Protein 1A7S (pdb70)

Organism: Homo sapiens (NCBI:txid9606)

GO terms:
  GO:0035577 azurophil granule membrane (C, IDA)
  GO:0016020 membrane (C, IDA)
  GO:0070944 neutrophil-mediated killing of bacterium (P, IDA)
  GO:0035578 azurophil granule lumen (C, TAS)
  GO:0005576 extracellular region (C, TAS)
  GO:0001774 microglial cell activation (P, IEP)
  GO:0042582 azurophil granule (C, IDA)
  GO:0008233 peptidase activity (F, IDA)
  GO:0005576 extracellular region (C, IDA)
  GO:0035696 monocyte extravasation (P, IDA)
  GO:0045348 positive regulation of MHC class II biosynthetic process (P, IEP)
  GO:0045785 positive regulation of cell adhesion (P, IDA)
  GO:0043395 heparan sulfate proteoglycan binding (F, IDA)
  GO:0032724 positive regulation of fractalkine production (P, IDA)
  GO:0032731 positive regulation of interleukin-1 beta production (P, IDA)
  GO:0032760 positive regulation of tumor necrosis factor production (P, IDA)
  GO:0050766 positive regulation of phagocytosis (P, IDA)
  GO:0006508 proteolysis (P, IDA)
  GO:0008347 glial cell migration (P, IDA)
  GO:0042117 monocyte activation (P, TAS)

B-factor: mean 16.6, std 11.49, range [3.86, 71.31]

Solvent-accessible surface area: 10616 Å² total; per-residue (Å²): 0,15,51,22,169,98,2,184,71,146,69,28,28,24,7,0,0,0,18,39,159,58,143,8,32,9,3,0,0,0,10,58,20,68,2,0,1,0,0,2,55,12,67,59,66,116,3,45,0,4,1,6,18,41,8,33,173,146,161,35,156,176,38,48,29,70,3,66,28,62,17,87,29,84,55,53,52,52,88,142,84,51,58,36,2,1,16,1,0,18,1,61,107,96,6,104,110,62,88,14,0,47,66,5,68,22,0,132,62,100,36,114,11,137,52,48,21,172,7,59,1,3,2,4,0,0,74,156,72,66,18,200,64,14,90,54,8,65,21,12,82,2,52,9,17,63,157,120,96,28,64,121,23,1,0,1,1,22,38,192,93,176,64,3,0,9,11,67,13,0,19,0,2,4,0,33,1,134,46,51,0,6,0,0,0,17,39,32,120,56,69,15,1,156,24,37,3,18,0,1,50,0,0,72,10,52,96,60,0,46,34,23,22,117,110,75,29,118,44,150,165

Structure (mmCIF, N/CA/C/O backbone):
data_1A7S
#
_entry.id   1A7S
#
_cell.length_a   38.220
_cell.length_b   65.160
_cell.length_c   101.580
_cell.angle_alpha   90.00
_cell.angle_beta   90.00
_cell.angle_gamma   90.00
#
_symmetry.space_group_name_H-M   'P 21 21 21'
#
loop_
_entity.id
_entity.type
_entity.pdbx_description
1 polymer 'HEPARIN BINDING PROTEIN'
2 branched 2-acetamido-2-deoxy-beta-D-glucopyranose-(1-4)-2-acetamido-2-deoxy-beta-D-glucopyranose
3 non-polymer 2-acetamido-2-deoxy-beta-D-glucopyranose
4 non-polymer 'CHLORIDE ION'
5 non-polymer ETHANOL
6 water water
#
loop_
_atom_site.group_PDB
_atom_site.id
_atom_site.type_symbol
_atom_site.label_atom_id
_atom_site.label_alt_id
_atom_site.label_comp_id
_atom_site.label_asym_id
_atom_site.label_entity_id
_atom_site.label_seq_id
_atom_site.pdbx_PDB_ins_code
_atom_site.Cartn_x
_atom_site.Cartn_y
_atom_site.Cartn_z
_atom_site.occupancy
_atom_site.B_iso_or_equiv
_atom_site.auth_seq_id
_atom_site.auth_comp_id
_atom_site.auth_asym_id
_atom_site.auth_atom_id
_atom_site.pdbx_PDB_model_num
ATOM 1 N N . ILE A 1 1 ? 12.022 28.018 38.600 1.00 7.92 1 ILE A N 1
ATOM 2 C CA . ILE A 1 1 ? 13.114 27.477 39.483 1.00 8.40 1 ILE A CA 1
ATOM 3 C C . ILE A 1 1 ? 13.457 28.513 40.513 1.00 8.26 1 ILE A C 1
ATOM 4 O O . ILE A 1 1 ? 13.723 29.656 40.147 1.00 9.51 1 ILE A O 1
ATOM 9 N N . VAL A 1 2 ? 13.486 28.063 41.776 1.00 8.74 2 VAL A N 1
ATOM 10 C CA . VAL A 1 2 ? 13.923 28.880 42.885 1.00 9.83 2 VAL A CA 1
ATOM 11 C C . VAL A 1 2 ? 15.319 28.510 43.281 1.00 9.40 2 VAL A C 1
ATOM 12 O O . VAL A 1 2 ? 15.713 27.342 43.218 1.00 10.58 2 VAL A O 1
ATOM 16 N N . GLY A 1 3 ? 16.140 29.508 43.632 1.00 11.26 3 GLY A N 1
ATOM 17 C CA . GLY A 1 3 ? 17.457 29.222 44.141 1.00 11.96 3 GLY A CA 1
ATOM 18 C C . GLY A 1 3 ? 18.446 28.827 43.095 1.00 13.12 3 GLY A C 1
ATOM 19 O O . GLY A 1 3 ? 19.488 28.240 43.443 1.00 15.76 3 GLY A O 1
ATOM 20 N N . GLY A 1 4 ? 18.170 29.079 41.848 1.00 11.72 4 GLY A N 1
ATOM 21 C CA . GLY A 1 4 ? 18.988 28.695 40.728 1.00 13.33 4 GLY A CA 1
ATOM 22 C C . GLY A 1 4 ? 19.762 29.841 40.094 1.00 11.34 4 GLY A C 1
ATOM 23 O O . GLY A 1 4 ? 19.743 30.962 40.559 1.00 13.75 4 GLY A O 1
ATOM 24 N N . ARG A 1 5 ? 20.423 29.509 39.020 1.00 10.64 5 ARG A N 1
ATOM 25 C CA . ARG A 1 5 ? 21.249 30.401 38.205 1.00 11.00 5 ARG A CA 1
ATOM 26 C C . ARG A 1 5 ? 20.695 30.482 36.792 1.00 9.75 5 ARG A C 1
ATOM 27 O O . ARG A 1 5 ? 20.098 29.530 36.279 1.00 9.06 5 ARG A O 1
ATOM 35 N N . LYS A 1 6 ? 20.893 31.618 36.147 1.00 10.26 6 LYS A N 1
ATOM 36 C CA . LYS A 1 6 ? 20.479 31.795 34.757 1.00 9.67 6 LYS A CA 1
ATOM 37 C C . LYS A 1 6 ? 21.279 30.859 33.884 1.00 8.70 6 LYS A C 1
ATOM 38 O O . LYS A 1 6 ? 22.509 30.775 33.977 1.00 9.99 6 LYS A O 1
ATOM 44 N N . ALA A 1 7 ? 20.552 30.097 33.048 1.00 9.05 7 ALA A N 1
ATOM 45 C CA . ALA A 1 7 ? 21.193 29.216 32.079 1.00 8.74 7 ALA A CA 1
ATOM 46 C C . ALA A 1 7 ? 21.817 30.003 30.924 1.00 9.26 7 ALA A C 1
ATOM 47 O O . ALA A 1 7 ? 21.419 31.161 30.656 1.00 10.28 7 ALA A O 1
ATOM 49 N N . ARG A 1 8 ? 22.714 29.361 30.185 1.00 9.39 8 ARG A N 1
ATOM 50 C CA . ARG A 1 8 ? 23.236 29.881 28.957 1.00 9.73 8 ARG A CA 1
ATOM 51 C C . ARG A 1 8 ? 22.490 29.287 27.772 1.00 8.34 8 ARG A C 1
ATOM 52 O O . ARG A 1 8 ? 21.879 28.231 27.862 1.00 8.14 8 ARG A O 1
ATOM 60 N N . PRO A 1 9 ? 22.550 29.981 26.606 1.00 7.96 9 PRO A N 1
ATOM 61 C CA . PRO A 1 9 ? 21.884 29.419 25.437 1.00 8.18 9 PRO A CA 1
ATOM 62 C C . PRO A 1 9 ? 22.434 28.017 25.155 1.00 7.68 9 PRO A C 1
ATOM 63 O O . PRO A 1 9 ? 23.626 27.787 25.202 1.00 8.72 9 PRO A O 1
ATOM 67 N N . ARG A 1 10 ? 21.578 27.087 24.890 1.00 7.83 10 ARG A N 1
ATOM 68 C CA . ARG A 1 10 ? 21.841 25.702 24.503 1.00 7.94 10 ARG A CA 1
ATOM 69 C C . ARG A 1 10 ? 22.394 24.913 25.642 1.00 7.89 10 ARG A C 1
ATOM 70 O O . ARG A 1 10 ? 22.824 23.765 25.400 1.00 9.14 10 ARG A O 1
ATOM 78 N N . GLN A 1 11 ? 22.361 25.420 26.877 1.00 8.35 11 GLN A N 1
ATOM 79 C CA . GLN A 1 11 ? 22.908 24.624 27.990 1.00 8.49 11 GLN A CA 1
ATOM 80 C C . GLN A 1 11 ? 22.031 23.378 28.222 1.00 8.65 11 GLN A C 1
ATOM 81 O O . GLN A 1 11 ? 22.589 22.349 28.619 1.00 9.80 11 GLN A O 1
ATOM 87 N N . PHE A 1 12 ? 20.726 23.495 28.023 1.00 8.84 12 PHE A N 1
ATOM 88 C CA . PHE A 1 12 ? 19.778 22.390 28.157 1.00 8.09 12 PHE A CA 1
ATOM 89 C C . PHE A 1 12 ? 18.963 22.237 26.900 1.00 8.11 12 PHE A C 1
ATOM 90 O O . PHE A 1 12 ? 17.775 22.596 26.809 1.00 8.80 12 PHE A O 1
ATOM 98 N N . PRO A 1 13 ? 19.617 21.713 25.837 1.00 8.20 13 PRO A N 1
ATOM 99 C CA . PRO A 1 13 ? 19.003 21.796 24.493 1.00 8.07 13 PRO A CA 1
ATOM 100 C C . PRO A 1 13 ? 17.865 20.800 24.234 1.00 7.50 13 PRO A C 1
ATOM 101 O O . PRO A 1 13 ? 17.212 20.879 23.190 1.00 8.34 13 PRO A O 1
ATOM 105 N N . PHE A 1 14 ? 17.566 19.938 25.173 1.00 7.44 14 PHE A N 1
ATOM 106 C CA . PHE A 1 14 ? 16.454 19.038 25.146 1.00 7.20 14 PHE A CA 1
ATOM 107 C C . PHE A 1 14 ? 15.192 19.639 25.714 1.00 6.44 14 PHE A C 1
ATOM 108 O O . PHE A 1 14 ? 14.143 19.000 25.702 1.00 7.91 14 PHE A O 1
ATOM 116 N N . LEU A 1 15 ? 15.266 20.818 26.325 1.00 6.56 15 LEU A N 1
ATOM 117 C CA . LEU A 1 15 ? 14.169 21.358 27.051 1.00 6.97 15 LEU A CA 1
ATOM 118 C C . LEU A 1 15 ? 13.021 21.822 26.136 1.00 7.70 15 LEU A C 1
ATOM 119 O O . LEU A 1 15 ? 13.301 22.481 25.111 1.00 10.01 15 LEU A O 1
ATOM 124 N N . ALA A 1 16 ? 11.822 21.556 26.569 1.00 7.37 16 ALA A N 1
ATOM 125 C CA . ALA A 1 16 ? 10.637 22.064 25.889 1.00 7.41 16 ALA A CA 1
ATOM 126 C C . ALA A 1 16 ? 9.921 23.070 26.760 1.00 7.08 16 ALA A C 1
ATOM 127 O O . ALA A 1 16 ? 9.889 22.937 27.972 1.00 8.17 16 ALA A O 1
ATOM 129 N N . SER A 1 17 ? 9.297 24.030 26.100 1.00 7.26 17 SER A N 1
ATOM 130 C CA . SER A 1 17 ? 8.330 24.967 26.661 1.00 7.87 17 SER A CA 1
ATOM 131 C C . SER A 1 17 ? 6.965 24.564 26.092 1.00 6.97 17 SER A C 1
ATOM 132 O O . SER A 1 17 ? 6.807 24.522 24.891 1.00 9.16 17 SER A O 1
ATOM 135 N N . ILE A 1 18 ? 6.018 24.237 26.951 1.00 7.42 18 ILE A N 1
ATOM 136 C CA . ILE A 1 18 ? 4.644 23.883 26.580 1.00 8.22 18 ILE A CA 1
ATOM 137 C C . ILE A 1 18 ? 3.782 25.116 26.828 1.00 7.59 18 ILE A C 1
ATOM 138 O O . ILE A 1 18 ? 3.790 25.695 27.923 1.00 8.14 18 ILE A O 1
ATOM 143 N N . GLN A 1 19 ? 3.083 25.525 25.773 1.00 7.75 19 GLN A N 1
ATOM 144 C CA . GLN A 1 19 ? 2.428 26.831 25.746 1.00 9.24 19 GLN A CA 1
ATOM 145 C C . GLN A 1 19 ? 0.971 26.709 25.397 1.00 9.33 19 GLN A C 1
ATOM 146 O O . GLN A 1 19 ? 0.557 25.858 24.587 1.00 10.81 19 GLN A O 1
ATOM 152 N N . ASN A 1 20 ? 0.169 27.609 25.975 1.00 9.29 20 ASN A N 1
ATOM 153 C CA . ASN A 1 20 ? -1.271 27.714 25.756 1.00 10.90 20 ASN A CA 1
ATOM 154 C C . ASN A 1 20 ? -1.521 29.138 25.247 1.00 10.38 20 ASN A C 1
ATOM 155 O O . ASN A 1 20 ? -1.285 30.113 26.006 1.00 10.00 20 ASN A O 1
ATOM 160 N N . GLN A 1 21 ? -1.882 29.245 23.980 1.00 9.98 21 GLN A N 1
ATOM 161 C CA . GLN A 1 21 ? -2.023 30.581 23.356 1.00 10.47 21 GLN A CA 1
ATOM 162 C C . GLN A 1 21 ? -0.757 31.416 23.585 1.00 9.38 21 GLN A C 1
ATOM 163 O O . GLN A 1 21 ? -0.825 32.628 23.850 1.00 10.47 21 GLN A O 1
ATOM 169 N N . GLY A 1 22 ? 0.421 30.767 23.409 1.00 10.64 22 GLY A N 1
ATOM 170 C CA . GLY A 1 22 ? 1.661 31.424 23.492 1.00 10.86 22 GLY A CA 1
ATOM 171 C C . GLY A 1 22 ? 2.211 31.653 24.919 1.00 10.26 22 GLY A C 1
ATOM 172 O O . GLY A 1 22 ? 3.298 32.238 25.034 1.00 13.02 22 GLY A O 1
ATOM 173 N N . ARG A 1 23 ? 1.502 31.253 25.972 1.00 9.55 23 ARG A N 1
ATOM 174 C CA . ARG A 1 23 ? 1.873 31.440 27.356 1.00 9.85 23 ARG A CA 1
ATOM 175 C C . ARG A 1 23 ? 2.482 30.104 27.872 1.00 8.75 23 ARG A C 1
ATOM 176 O O . ARG A 1 23 ? 1.789 29.067 27.817 1.00 9.26 23 ARG A O 1
ATOM 184 N N . HIS A 1 24 ? 3.707 30.150 28.294 1.00 8.82 24 HIS A N 1
ATOM 185 C CA . HIS A 1 24 ? 4.369 28.980 28.897 1.00 7.95 24 HIS A CA 1
ATOM 186 C C . HIS A 1 24 ? 3.595 28.601 30.171 1.00 8.81 24 HIS A C 1
ATOM 187 O O . HIS A 1 24 ? 3.408 29.407 31.055 1.00 9.46 24 HIS A O 1
ATOM 194 N N . PHE A 1 25 ? 3.303 27.307 30.317 1.00 8.85 25 PHE A N 1
ATOM 195 C CA . PHE A 1 25 ? 2.694 26.777 31.557 1.00 9.23 25 PHE A CA 1
ATOM 196 C C . PHE A 1 25 ? 3.393 25.561 32.082 1.00 7.98 25 PHE A C 1
ATOM 197 O O . PHE A 1 25 ? 3.129 25.203 33.246 1.00 9.30 25 PHE A O 1
ATOM 205 N N . CYS A 1 26 ? 4.181 24.863 31.309 1.00 8.21 26 CYS A N 1
ATOM 206 C CA . CYS A 1 26 ? 4.901 23.664 31.805 1.00 7.98 26 CYS A CA 1
ATOM 207 C C . CYS A 1 26 ? 6.131 23.477 30.898 1.00 7.37 26 CYS A C 1
ATOM 208 O O . CYS A 1 26 ? 6.235 24.067 29.838 1.00 8.55 26 CYS A O 1
ATOM 211 N N . GLY A 1 27 ? 7.029 22.640 31.408 1.00 7.75 27 GLY A N 1
ATOM 212 C CA . GLY A 1 27 ? 8.178 22.209 30.625 1.00 8.05 27 GLY A CA 1
ATOM 213 C C . GLY A 1 27 ? 8.043 20.774 30.197 1.00 6.65 27 GLY A C 1
ATOM 214 O O . GLY A 1 27 ? 7.030 20.112 30.418 1.00 7.62 27 GLY A O 1
ATOM 215 N N . GLY A 1 28 ? 9.091 20.278 29.579 1.00 8.23 28 GLY A N 1
ATOM 216 C CA . GLY A 1 28 ? 9.196 18.901 29.124 1.00 6.83 28 GLY A CA 1
ATOM 217 C C . GLY A 1 28 ? 10.568 18.673 28.549 1.00 6.30 28 GLY A C 1
ATOM 218 O O . GLY A 1 28 ? 11.421 19.570 28.562 1.00 6.78 28 GLY A O 1
ATOM 219 N N . ALA A 1 29 ? 10.775 17.516 27.977 1.00 7.01 29 ALA A N 1
ATOM 220 C CA . ALA A 1 29 ? 12.037 17.177 27.348 1.00 6.83 29 ALA A CA 1
ATOM 221 C C . ALA A 1 29 ? 11.760 16.402 26.051 1.00 6.19 29 ALA A C 1
ATOM 222 O O . ALA A 1 29 ? 10.928 15.484 26.039 1.00 6.80 29 ALA A O 1
ATOM 224 N N . LEU A 1 30 ? 12.503 16.712 25.013 1.00 6.62 30 LEU A N 1
ATOM 225 C CA . LEU A 1 30 ? 12.455 15.893 23.810 1.00 6.91 30 LEU A CA 1
ATOM 226 C C . LEU A 1 30 ? 13.140 14.572 24.144 1.00 6.69 30 LEU A C 1
ATOM 227 O O . LEU A 1 30 ? 14.304 14.562 24.543 1.00 7.50 30 LEU A O 1
ATOM 232 N N . ILE A 1 31 ? 12.440 13.436 23.963 1.00 6.58 31 ILE A N 1
ATOM 233 C CA . ILE A 1 31 ? 13.005 12.113 24.267 1.00 6.64 31 ILE A CA 1
ATOM 234 C C . ILE A 1 31 ? 13.085 11.212 23.062 1.00 8.01 31 ILE A C 1
ATOM 235 O O . ILE A 1 31 ? 13.579 10.060 23.146 1.00 8.09 31 ILE A O 1
ATOM 240 N N . HIS A 1 32 ? 12.698 11.703 21.905 1.00 7.41 32 HIS A N 1
ATOM 241 C CA . HIS A 1 32 ? 12.639 10.991 20.631 1.00 7.62 32 HIS A CA 1
ATOM 242 C C . HIS A 1 32 ? 12.329 12.083 19.609 1.00 8.42 32 HIS A C 1
ATOM 243 O O . HIS A 1 32 ? 11.795 13.133 19.939 1.00 8.68 32 HIS A O 1
ATOM 250 N N . ALA A 1 33 ? 12.744 11.883 18.348 1.00 10.16 33 ALA A N 1
ATOM 251 C CA . ALA A 1 33 ? 12.484 12.881 17.367 1.00 10.68 33 ALA A CA 1
ATOM 252 C C . ALA A 1 33 ? 11.065 13.358 17.281 1.00 10.46 33 ALA A C 1
ATOM 253 O O . ALA A 1 33 ? 10.780 14.503 16.914 1.00 11.61 33 ALA A O 1
ATOM 255 N N . ARG A 1 34 ? 10.087 12.588 17.589 1.00 9.81 34 ARG A N 1
ATOM 256 C CA . ARG A 1 34 ? 8.677 12.746 17.523 1.00 10.55 34 ARG A CA 1
ATOM 257 C C . ARG A 1 34 ? 7.948 12.884 18.828 1.00 8.59 34 ARG A C 1
ATOM 258 O O . ARG A 1 34 ? 6.715 13.036 18.838 1.00 8.91 34 ARG A O 1
ATOM 266 N N . PHE A 1 35 ? 8.632 12.855 19.990 1.00 8.00 35 PHE A N 1
ATOM 267 C CA . PHE A 1 35 ? 7.940 12.838 21.243 1.00 7.87 35 PHE A CA 1
ATOM 268 C C . PHE A 1 35 ? 8.651 13.664 22.334 1.00 6.89 35 PHE A C 1
ATOM 269 O O . PHE A 1 35 ? 9.849 13.600 22.522 1.00 8.01 35 PHE A O 1
ATOM 277 N N . VAL A 1 36 ? 7.811 14.399 23.051 1.00 7.45 36 VAL A N 1
ATOM 278 C CA . VAL A 1 36 ? 8.169 15.145 24.242 1.00 7.04 36 VAL A CA 1
ATOM 279 C C . VAL A 1 36 ? 7.551 14.511 25.466 1.00 6.69 36 VAL A C 1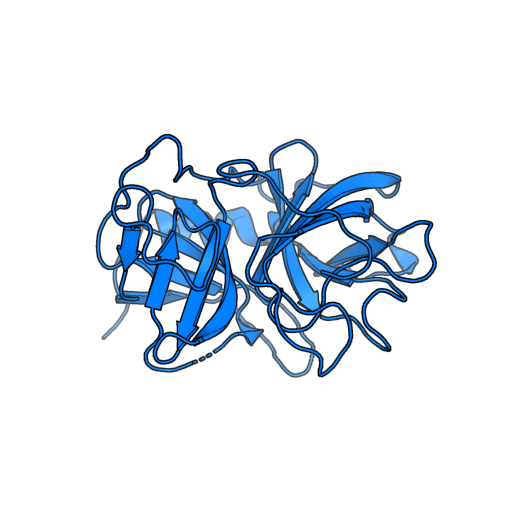
ATOM 280 O O . VAL A 1 36 ? 6.364 14.162 25.496 1.00 8.38 36 VAL A O 1
ATOM 284 N N . MET A 1 37 ? 8.384 14.345 26.500 1.00 6.50 37 MET A N 1
ATOM 285 C CA . MET A 1 37 ? 7.947 13.797 27.808 1.00 6.76 37 MET A CA 1
ATOM 286 C C . MET A 1 37 ? 7.692 14.970 28.772 1.00 6.51 37 MET A C 1
ATOM 287 O O . MET A 1 37 ? 8.528 15.864 28.905 1.00 7.35 37 MET A O 1
ATOM 292 N N . THR A 1 38 ? 6.553 14.920 29.424 1.00 7.24 38 THR A N 1
ATOM 293 C CA . THR A 1 38 ? 6.119 15.942 30.359 1.00 6.94 38 THR A CA 1
ATOM 294 C C . THR A 1 38 ? 5.247 15.272 31.434 1.00 6.85 38 THR A C 1
ATOM 295 O O . THR A 1 38 ? 5.242 14.035 31.556 1.00 7.64 38 THR A O 1
ATOM 299 N N . ALA A 1 39 ? 4.634 16.104 32.266 1.00 7.08 39 ALA A N 1
ATOM 300 C CA . ALA A 1 39 ? 3.754 15.621 33.329 1.00 7.36 39 ALA A CA 1
ATOM 301 C C . ALA A 1 39 ? 2.336 15.626 32.857 1.00 7.46 39 ALA A C 1
ATOM 302 O O . ALA A 1 39 ? 1.839 16.591 32.260 1.00 8.25 39 ALA A O 1
ATOM 304 N N . ALA A 1 40 ? 1.587 14.561 33.206 1.00 8.18 40 ALA A N 1
ATOM 305 C CA . ALA A 1 40 ? 0.146 14.533 32.975 1.00 8.68 40 ALA A CA 1
ATOM 306 C C . ALA A 1 40 ? -0.596 15.621 33.741 1.00 8.59 40 ALA A C 1
ATOM 307 O O . ALA A 1 40 ? -1.645 16.119 33.258 1.00 9.78 40 ALA A O 1
ATOM 309 N N . SER A 1 41 ? -0.059 16.010 34.879 1.00 8.73 41 SER A N 1
ATOM 310 C CA . SER A 1 41 ? -0.678 17.056 35.678 1.00 9.84 41 SER A CA 1
ATOM 311 C C . SER A 1 41 ? -0.652 18.417 34.952 1.00 10.05 41 SER A C 1
ATOM 312 O O . SER A 1 41 ? -1.369 19.318 35.406 1.00 14.10 41 SER A O 1
ATOM 315 N N . CYS A 1 42 ? 0.077 18.552 33.887 1.00 9.49 42 CYS A N 1
ATOM 316 C CA . CYS A 1 42 ? 0.079 19.772 33.058 1.00 10.76 42 CYS A CA 1
ATOM 317 C C . CYS A 1 42 ? -1.143 19.880 32.151 1.00 13.09 42 CYS A C 1
ATOM 318 O O . CYS A 1 42 ? -1.400 20.908 31.581 1.00 17.27 42 CYS A O 1
ATOM 321 N N . PHE A 1 43 ? -1.907 18.810 32.068 1.00 14.35 43 PHE A N 1
ATOM 322 C CA . PHE A 1 43 ? -3.092 18.783 31.210 1.00 19.41 43 PHE A CA 1
ATOM 323 C C . PHE A 1 43 ? -4.299 18.409 32.127 1.00 23.73 43 PHE A C 1
ATOM 324 O O . PHE A 1 43 ? -4.951 17.432 31.756 1.00 35.18 43 PHE A O 1
ATOM 332 N N . PRO A 1 48 ? -3.243 21.688 28.740 1.00 60.89 48 PRO A N 1
ATOM 333 C CA . PRO A 1 48 ? -4.650 21.578 28.346 1.00 58.39 48 PRO A CA 1
ATOM 334 C C . PRO A 1 48 ? -4.837 21.510 26.817 1.00 57.06 48 PRO A C 1
ATOM 335 O O . PRO A 1 48 ? -3.850 21.574 26.077 1.00 58.74 48 PRO A O 1
ATOM 339 N N . GLY A 1 49 ? -6.093 21.469 26.409 1.00 55.97 49 GLY A N 1
ATOM 340 C CA . GLY A 1 49 ? -6.630 21.490 25.076 1.00 51.38 49 GLY A CA 1
ATOM 341 C C . GLY A 1 49 ? -6.129 22.496 24.139 1.00 46.84 49 GLY A C 1
ATOM 342 O O . GLY A 1 49 ? -6.321 23.710 24.002 1.00 46.48 49 GLY A O 1
ATOM 343 N N . VAL A 1 50 ? -5.230 22.033 23.154 1.00 38.07 50 VAL A N 1
ATOM 344 C CA . VAL A 1 50 ? -4.799 23.152 22.329 1.00 30.26 50 VAL A CA 1
ATOM 345 C C . VAL A 1 50 ? -3.649 23.934 22.826 1.00 21.29 50 VAL A C 1
ATOM 346 O O . VAL A 1 50 ? -3.636 25.113 23.113 1.00 17.89 50 VAL A O 1
ATOM 350 N N . SER A 1 51 ? -2.571 23.161 23.006 1.00 14.20 51 SER A N 1
ATOM 351 C CA . SER A 1 51 ? -1.309 23.639 23.406 1.00 12.42 51 SER A CA 1
ATOM 352 C C . SER A 1 51 ? -0.283 23.370 22.291 1.00 11.44 51 SER A C 1
ATOM 353 O O . SER A 1 51 ? -0.486 22.476 21.472 1.00 12.80 51 SER A O 1
ATOM 356 N N . THR A 1 52 ? 0.797 24.142 22.353 1.00 10.78 52 THR A N 1
ATOM 357 C CA . THR A 1 52 ? 1.919 23.962 21.480 1.00 10.38 52 THR A CA 1
ATOM 358 C C . THR A 1 52 ? 3.192 23.636 22.241 1.00 8.87 52 THR A C 1
ATOM 359 O O . THR A 1 52 ? 3.229 23.778 23.467 1.00 9.81 52 THR A O 1
ATOM 363 N N . VAL A 1 53 ? 4.175 23.115 21.502 1.00 8.94 53 VAL A N 1
ATOM 364 C CA . VAL A 1 53 ? 5.455 22.722 22.054 1.00 8.82 53 VAL A CA 1
ATOM 365 C C . VAL A 1 53 ? 6.542 23.522 21.356 1.00 8.80 53 VAL A C 1
ATOM 366 O O . VAL A 1 53 ? 6.594 23.478 20.137 1.00 10.63 53 VAL A O 1
ATOM 370 N N . VAL A 1 54 ? 7.366 24.219 22.117 1.00 8.24 54 VAL A N 1
ATOM 371 C CA . VAL A 1 54 ? 8.471 24.971 21.598 1.00 8.67 54 VAL A CA 1
ATOM 372 C C . VAL A 1 54 ? 9.789 24.371 22.058 1.00 8.01 54 VAL A C 1
ATOM 373 O O . VAL A 1 54 ? 10.033 24.240 23.258 1.00 8.72 54 VAL A O 1
ATOM 377 N N . LEU A 1 55 ? 10.611 23.987 21.098 1.00 8.21 55 LEU A N 1
ATOM 378 C CA . LEU A 1 55 ? 11.970 23.487 21.319 1.00 7.62 55 LEU A CA 1
ATOM 379 C C . LEU A 1 55 ? 12.978 24.530 20.865 1.00 7.66 55 LEU A C 1
ATOM 380 O O . LEU A 1 55 ? 12.659 25.354 19.985 1.00 8.59 55 LEU A O 1
ATOM 385 N N . GLY A 1 56 ? 14.186 24.492 21.361 1.00 7.78 56 GLY A N 1
ATOM 386 C CA . GLY A 1 56 ? 15.209 25.420 20.962 1.00 8.10 56 GLY A CA 1
ATOM 387 C C . GLY A 1 56 ? 15.066 26.828 21.518 1.00 8.03 56 GLY A C 1
ATOM 388 O O . GLY A 1 56 ? 15.782 27.722 21.075 1.00 8.95 56 GLY A O 1
ATOM 389 N N . ALA A 1 57 ? 14.172 27.033 22.492 1.00 8.28 57 ALA A N 1
ATOM 390 C CA . ALA A 1 57 ? 14.003 28.365 23.034 1.00 8.65 57 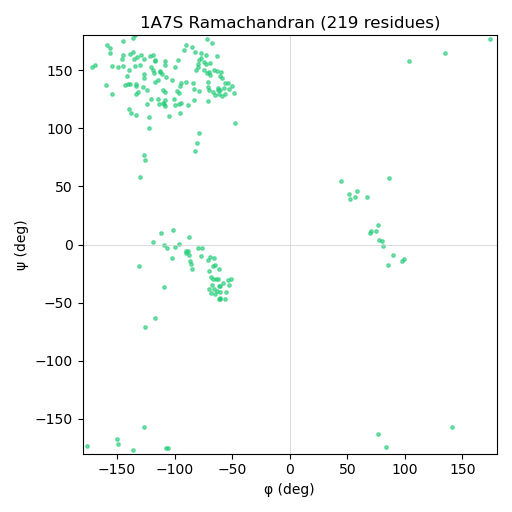ALA A CA 1
ATOM 391 C C . ALA A 1 57 ? 15.079 28.715 24.046 1.00 7.59 57 ALA A C 1
ATOM 392 O O . ALA A 1 57 ? 15.625 27.846 24.719 1.00 9.40 57 ALA A O 1
ATOM 394 N N . TYR A 1 58 ? 15.307 30.019 24.197 1.00 7.54 58 TYR A N 1
ATOM 395 C CA . TYR A 1 58 ? 16.160 30.536 25.262 1.00 7.17 58 TYR A CA 1
ATOM 396 C C . TYR A 1 58 ? 15.361 31.572 26.046 1.00 7.21 58 TYR A C 1
ATOM 397 O O . TYR A 1 58 ? 15.032 31.328 27.240 1.00 7.99 58 TYR A O 1
ATOM 406 N N . ASP A 1 59 ? 15.109 32.721 25.451 1.00 7.04 59 ASP A N 1
ATOM 407 C CA . ASP A 1 59 ? 14.288 33.789 26.076 1.00 7.71 59 ASP A CA 1
ATOM 408 C C . ASP A 1 59 ? 12.859 33.667 25.585 1.00 7.60 59 ASP A C 1
ATOM 409 O O . ASP A 1 59 ? 12.552 33.812 24.400 1.00 7.92 59 ASP A O 1
ATOM 414 N N . LEU A 1 60 ? 11.943 33.322 26.484 1.00 7.49 60 LEU A N 1
ATOM 415 C CA . LEU A 1 60 ? 10.589 33.104 26.127 1.00 8.02 60 LEU A CA 1
ATOM 416 C C . LEU A 1 60 ? 9.969 34.288 25.356 1.00 8.70 60 LEU A C 1
ATOM 417 O O . LEU A 1 60 ? 9.050 34.067 24.579 1.00 10.41 60 LEU A O 1
ATOM 422 N N . ARG A 1 61 ? 10.417 35.497 25.611 1.00 8.24 61 ARG A N 1
ATOM 423 C CA . ARG A 1 61 ? 9.848 36.676 25.016 1.00 9.11 61 ARG A CA 1
ATOM 424 C C . ARG A 1 61 ? 10.463 37.043 23.674 1.00 10.34 61 ARG A C 1
ATOM 425 O O . ARG A 1 61 ? 10.007 38.051 23.070 1.00 15.09 61 ARG A O 1
ATOM 433 N N . ARG A 1 62 ? 11.320 36.235 23.123 1.00 8.81 62 ARG A N 1
ATOM 434 C CA . ARG A 1 62 ? 12.035 36.535 21.858 1.00 8.63 62 ARG A CA 1
ATOM 435 C C . ARG A 1 62 ? 11.655 35.493 20.830 1.00 10.00 62 ARG A C 1
ATOM 436 O O . ARG A 1 62 ? 11.486 34.320 21.089 1.00 11.04 62 ARG A O 1
ATOM 444 N N . ARG A 1 63 ? 11.614 35.929 19.536 1.00 10.17 63 ARG A N 1
ATOM 445 C CA . ARG A 1 63 ? 11.205 35.023 18.476 1.00 11.12 63 ARG A CA 1
ATOM 446 C C . ARG A 1 63 ? 12.178 33.923 18.169 1.00 10.12 63 ARG A C 1
ATOM 447 O O . ARG A 1 63 ? 11.799 32.782 17.883 1.00 11.22 63 ARG A O 1
ATOM 455 N N . GLU A 1 64 ? 13.468 34.211 18.208 1.00 10.18 64 GLU A N 1
ATOM 456 C CA . GLU A 1 64 ? 14.524 33.241 18.028 1.00 9.97 64 GLU A CA 1
ATOM 457 C C . GLU A 1 64 ? 14.318 32.278 16.882 1.00 11.33 64 GLU A C 1
ATOM 458 O O . GLU A 1 64 ? 14.466 31.050 16.972 1.00 10.99 64 GLU A O 1
ATOM 464 N N . ARG A 1 65 ? 14.100 32.866 15.667 1.00 13.68 65 ARG A N 1
ATOM 465 C CA . ARG A 1 65 ? 13.700 32.069 14.525 1.00 14.49 65 ARG A CA 1
ATOM 466 C C . ARG A 1 65 ? 14.655 31.055 14.036 1.00 14.05 65 ARG A C 1
ATOM 467 O O . ARG A 1 65 ? 14.284 30.042 13.446 1.00 17.36 65 ARG A O 1
ATOM 475 N N . GLN A 1 66 ? 15.965 31.304 14.210 1.00 13.82 66 GLN A N 1
ATOM 476 C CA . GLN A 1 66 ? 16.965 30.378 13.733 1.00 14.48 66 GLN A CA 1
ATOM 477 C C . GLN A 1 66 ? 17.292 29.321 14.763 1.00 13.74 66 GLN A C 1
ATOM 478 O O . GLN A 1 66 ? 18.014 28.416 14.406 1.00 16.12 66 GLN A O 1
ATOM 484 N N . SER A 1 67 ? 16.748 29.416 15.983 1.00 11.28 67 SER A N 1
ATOM 485 C CA . SER A 1 67 ? 17.003 28.407 17.004 1.00 10.31 67 SER A CA 1
ATOM 486 C C . SER A 1 67 ? 15.765 27.532 17.293 1.00 10.03 67 SER A C 1
ATOM 487 O O . SER A 1 67 ? 15.912 26.361 17.643 1.00 10.82 67 SER A O 1
ATOM 491 N N . ARG A 1 68 ? 14.596 28.114 17.269 1.00 10.87 68 ARG A N 1
ATOM 492 C CA . ARG A 1 68 ? 13.381 27.446 17.666 1.00 9.93 68 ARG A CA 1
ATOM 493 C C . ARG A 1 68 ? 12.792 26.531 16.621 1.00 10.34 68 ARG A C 1
ATOM 494 O O . ARG A 1 68 ? 12.901 26.743 15.433 1.00 12.11 68 ARG A O 1
ATOM 502 N N . GLN A 1 69 ? 12.063 25.527 17.134 1.00 10.12 69 GLN A N 1
ATOM 503 C CA . GLN A 1 69 ? 11.199 24.703 16.397 1.00 10.16 69 GLN A CA 1
ATOM 504 C C . GLN A 1 69 ? 9.886 24.583 17.152 1.00 9.91 69 GLN A C 1
ATOM 505 O O . GLN A 1 69 ? 9.907 24.276 18.356 1.00 11.09 69 GLN A O 1
ATOM 511 N N . THR A 1 70 ? 8.777 24.810 16.531 1.00 11.12 70 THR A N 1
ATOM 512 C CA . THR A 1 70 ? 7.463 24.784 17.110 1.00 10.84 70 THR A CA 1
ATOM 513 C C . THR A 1 70 ? 6.588 23.685 16.566 1.00 10.77 70 THR A C 1
ATOM 514 O O . THR A 1 70 ? 6.630 23.427 15.351 1.00 12.55 70 THR A O 1
ATOM 518 N N . PHE A 1 71 ? 5.797 23.067 17.411 1.00 10.20 71 PHE A N 1
ATOM 519 C CA . PHE A 1 71 ? 4.954 21.940 17.058 1.00 10.12 71 PHE A CA 1
ATOM 520 C C . PHE A 1 71 ? 3.586 21.967 17.687 1.00 11.69 71 PHE A C 1
ATOM 521 O O . PHE A 1 71 ? 3.373 22.474 18.776 1.00 11.52 71 PHE A O 1
ATOM 529 N N . SER A 1 72 ? 2.659 21.352 16.893 1.00 11.77 72 SER A N 1
ATOM 530 C CA . SER A 1 72 ? 1.361 21.054 17.485 1.00 12.20 72 SER A CA 1
ATOM 531 C C . SER A 1 72 ? 1.472 19.615 18.050 1.00 10.30 72 SER A C 1
ATOM 532 O O . SER A 1 72 ? 2.407 18.863 17.718 1.00 11.02 72 SER A O 1
ATOM 536 N N . ILE A 1 73 ? 0.513 19.246 18.838 1.00 10.79 73 ILE A N 1
ATOM 537 C CA . ILE A 1 73 ? 0.461 17.987 19.540 1.00 10.83 73 ILE A CA 1
ATOM 538 C C . ILE A 1 73 ? -0.566 17.073 18.847 1.00 11.32 73 ILE A C 1
ATOM 539 O O . ILE A 1 73 ? -1.769 17.380 18.881 1.00 13.80 73 ILE A O 1
ATOM 544 N N . SER A 1 74 ? -0.085 16.024 18.203 1.00 11.67 74 SER A N 1
ATOM 545 C CA . SER A 1 74 ? -0.954 15.119 17.434 1.00 13.57 74 SER A CA 1
ATOM 546 C C . SER A 1 74 ? -1.598 14.032 18.321 1.00 14.87 74 SER A C 1
ATOM 547 O O . SER A 1 74 ? -2.653 13.480 17.953 1.00 20.85 74 SER A O 1
ATOM 551 N N . SER A 1 75 ? -1.036 13.755 19.464 1.00 12.87 75 SER A N 1
ATOM 552 C CA . SER A 1 75 ? -1.633 12.760 20.376 1.00 15.17 75 SER A CA 1
ATOM 553 C C . SER A 1 75 ? -0.951 12.822 21.716 1.00 11.88 75 SER A C 1
ATOM 554 O O . SER A 1 75 ? 0.198 13.276 21.814 1.00 13.11 75 SER A O 1
ATOM 557 N N . MET A 1 76 ? -1.650 12.422 22.757 1.00 10.67 76 MET A N 1
ATOM 558 C CA . MET A 1 76 ? -1.094 12.384 24.123 1.00 10.65 76 MET A CA 1
ATOM 559 C C . MET A 1 76 ? -1.311 10.990 24.675 1.00 10.32 76 MET A C 1
ATOM 560 O O . MET A 1 76 ? -2.370 10.407 24.465 1.00 12.17 76 MET A O 1
ATOM 566 N N . SER A 1 77 ? -0.314 10.535 25.444 1.00 8.82 77 SER A N 1
ATOM 567 C CA . SER A 1 77 ? -0.404 9.190 25.994 1.00 9.78 77 SER A CA 1
ATOM 568 C C . SER A 1 77 ? -0.014 9.268 27.505 1.00 8.45 77 SER A C 1
ATOM 569 O O . SER A 1 77 ? 0.959 9.921 27.837 1.00 8.70 77 SER A O 1
ATOM 572 N N . GLU A 1 78 ? -0.768 8.558 28.306 1.00 11.18 78 GLU A N 1
ATOM 573 C CA . GLU A 1 78 ? -0.477 8.381 29.742 1.00 12.05 78 GLU A CA 1
ATOM 574 C C . GLU A 1 78 ? -0.749 6.942 30.150 1.00 12.54 78 GLU A C 1
ATOM 575 O O . GLU A 1 78 ? -1.372 6.199 29.395 1.00 15.13 78 GLU A O 1
ATOM 581 N N . ASN A 1 79 ? -0.230 6.552 31.294 1.00 13.57 79 ASN A N 1
ATOM 582 C CA . ASN A 1 79 ? -0.252 5.225 31.828 1.00 15.54 79 ASN A CA 1
ATOM 583 C C . ASN A 1 79 ? -0.827 5.204 33.229 1.00 15.38 79 ASN A C 1
ATOM 584 O O . ASN A 1 79 ? -0.106 5.147 34.197 1.00 17.28 79 ASN A O 1
ATOM 589 N N . GLY A 1 80 ? -2.154 5.307 33.324 1.00 16.16 80 GLY A N 1
ATOM 590 C CA . GLY A 1 80 ? -2.806 5.295 34.604 1.00 18.31 80 GLY A CA 1
ATOM 591 C C . GLY A 1 80 ? -2.532 6.485 35.501 1.00 16.11 80 GLY A C 1
ATOM 592 O O . GLY A 1 80 ? -2.452 6.357 36.748 1.00 16.41 80 GLY A O 1
ATOM 593 N N . TYR A 1 81 ? -2.478 7.707 34.986 1.00 15.40 81 TYR A N 1
ATOM 594 C CA . TYR A 1 81 ? -2.306 8.866 35.854 1.00 13.07 81 TYR A CA 1
ATOM 595 C C . TYR A 1 81 ? -3.497 8.984 36.823 1.00 13.28 81 TYR A C 1
ATOM 596 O O . TYR A 1 81 ? -4.660 8.910 36.408 1.00 15.73 81 TYR A O 1
ATOM 605 N N . ASP A 1 82 ? -3.190 9.225 38.094 1.00 13.32 82 ASP A N 1
ATOM 606 C CA . ASP A 1 82 ? -4.196 9.425 39.124 1.00 15.43 82 ASP A CA 1
ATOM 607 C C . ASP A 1 82 ? -3.997 10.781 39.777 1.00 14.45 82 ASP A C 1
ATOM 608 O O . ASP A 1 82 ? -2.974 10.951 40.511 1.00 15.93 82 ASP A O 1
ATOM 613 N N . PRO A 1 83 ? -4.732 11.768 39.432 1.00 16.64 83 PRO A N 1
ATOM 614 C CA . PRO A 1 83 ? -4.441 13.142 39.928 1.00 17.95 83 PRO A CA 1
ATOM 615 C C . PRO A 1 83 ? -4.654 13.248 41.428 1.00 18.43 83 PRO A C 1
ATOM 616 O O . PRO A 1 83 ? -4.023 14.053 42.098 1.00 23.03 83 PRO A O 1
ATOM 620 N N . GLN A 1 84 ? -5.575 12.441 42.006 1.00 16.64 84 GLN A N 1
ATOM 621 C CA . GLN A 1 84 ? -5.832 12.475 43.417 1.00 17.46 84 GLN A CA 1
ATOM 622 C C . GLN A 1 84 ? -4.622 12.074 44.231 1.00 17.22 84 GLN A C 1
ATOM 623 O O . GLN A 1 84 ? -4.350 12.608 45.349 1.00 21.53 84 GLN A O 1
ATOM 629 N N . GLN A 1 85 ? -3.889 11.074 43.773 1.00 16.04 85 GLN A N 1
ATOM 630 C CA . GLN A 1 85 ? -2.736 10.555 44.473 1.00 15.31 85 GLN A CA 1
ATOM 631 C C . GLN A 1 85 ? -1.463 11.125 43.885 1.00 16.41 85 GLN A C 1
ATOM 632 O O . GLN A 1 85 ? -0.370 10.759 44.341 1.00 20.34 85 GLN A O 1
ATOM 638 N N . ASN A 1 86 ? -1.596 11.935 42.835 1.00 17.40 86 ASN A N 1
ATOM 639 C CA . ASN A 1 86 ? -0.360 12.396 42.158 1.00 17.19 86 ASN A CA 1
ATOM 640 C C . ASN A 1 86 ? 0.438 11.218 41.716 1.00 15.81 86 ASN A C 1
ATOM 641 O O . ASN A 1 86 ? 1.716 11.205 41.896 1.00 16.36 86 ASN A O 1
ATOM 646 N N . LEU A 1 87 ? -0.206 10.198 41.195 1.00 13.20 87 LEU A N 1
ATOM 647 C CA . LEU A 1 87 ? 0.519 8.963 40.816 1.00 13.47 87 LEU A CA 1
ATOM 648 C C . LEU A 1 87 ? 0.630 8.818 39.302 1.00 11.53 87 LEU A C 1
ATOM 649 O O . LEU A 1 87 ? -0.337 9.171 38.575 1.00 11.79 87 LEU A O 1
ATOM 654 N N . ASN A 1 88 ? 1.715 8.310 38.842 1.00 11.83 88 ASN A N 1
ATOM 655 C CA . ASN A 1 88 ? 1.932 8.063 37.426 1.00 10.47 88 ASN A CA 1
ATOM 656 C C . ASN A 1 88 ? 1.812 9.320 36.632 1.00 9.60 88 ASN A C 1
ATOM 657 O O . ASN A 1 88 ? 1.168 9.387 35.594 1.00 10.15 88 ASN A O 1
ATOM 662 N N . ASP A 1 89 ? 2.457 10.380 37.134 1.00 10.24 89 ASP A N 1
ATOM 663 C CA . ASP A 1 89 ? 2.369 11.725 36.570 1.00 8.87 89 ASP A CA 1
ATOM 664 C C . ASP A 1 89 ? 3.320 11.891 35.407 1.00 8.17 89 ASP A C 1
ATOM 665 O O . ASP A 1 89 ? 4.395 12.453 35.504 1.00 9.26 89 ASP A O 1
ATOM 670 N N . LEU A 1 90 ? 2.880 11.387 34.259 1.00 8.78 90 LEU A N 1
ATOM 671 C CA . LEU A 1 90 ? 3.742 11.217 33.104 1.00 9.12 90 LEU A CA 1
ATOM 672 C C . LEU A 1 90 ? 2.858 11.259 31.843 1.00 8.60 90 LEU A C 1
ATOM 673 O O . LEU A 1 90 ? 1.839 10.590 31.747 1.00 10.64 90 LEU A O 1
ATOM 678 N N . MET A 1 91 ? 3.272 12.092 30.888 1.00 8.58 91 MET A N 1
ATOM 679 C CA . MET A 1 91 ? 2.542 12.221 29.641 1.00 9.10 91 MET A CA 1
ATOM 680 C C . MET A 1 91 ? 3.523 12.301 28.507 1.00 7.94 91 MET A C 1
ATOM 681 O O . MET A 1 91 ? 4.514 13.038 28.645 1.00 9.25 91 MET A O 1
ATOM 688 N N . LEU A 1 92 ? 3.262 11.628 27.422 1.00 7.59 92 LEU A N 1
ATOM 689 C CA . LEU A 1 92 ? 4.041 11.744 26.208 1.00 6.98 92 LEU A CA 1
ATOM 690 C C . LEU A 1 92 ? 3.203 12.486 25.168 1.00 7.44 92 LEU A C 1
ATOM 691 O O . LEU A 1 92 ? 2.067 12.112 24.912 1.00 8.64 92 LEU A O 1
ATOM 696 N N . LEU A 1 93 ? 3.850 13.473 24.584 1.00 7.60 93 LEU A N 1
ATOM 697 C CA . LEU A 1 93 ? 3.217 14.306 23.537 1.00 8.27 93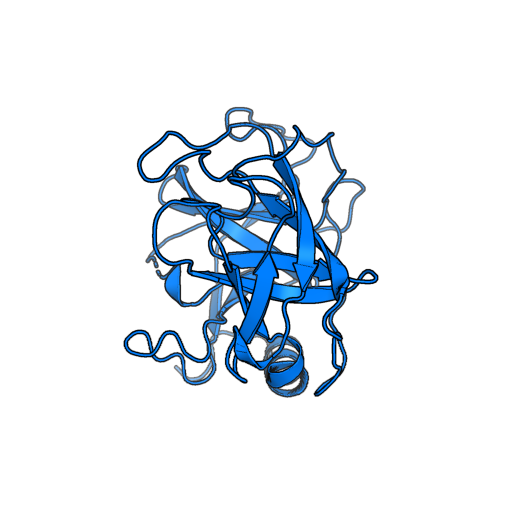 LEU A CA 1
ATOM 698 C C . LEU A 1 93 ? 3.880 13.917 22.206 1.00 8.32 93 LEU A C 1
ATOM 699 O O . LEU A 1 93 ? 5.065 14.058 22.026 1.00 8.95 93 LEU A O 1
ATOM 704 N N . GLN A 1 94 ? 3.021 13.433 21.307 1.00 8.46 94 GLN A N 1
ATOM 705 C CA . GLN A 1 94 ? 3.526 13.143 19.939 1.00 8.74 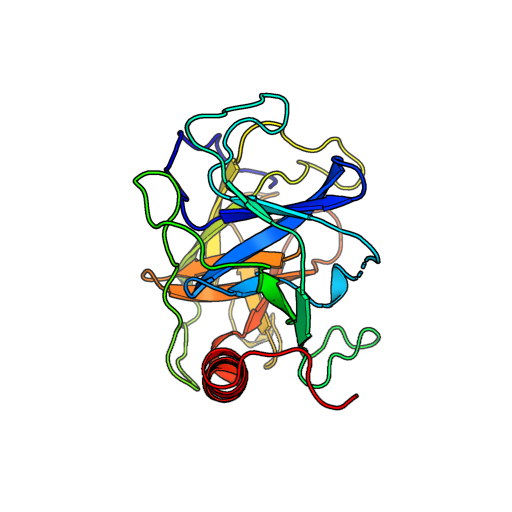94 GLN A CA 1
ATOM 706 C C . GLN A 1 94 ? 3.485 14.477 19.181 1.00 8.71 94 GLN A C 1
ATOM 707 O O . GLN A 1 94 ? 2.387 15.074 19.094 1.00 10.14 94 GLN A O 1
ATOM 713 N N . LEU A 1 95 ? 4.593 14.866 18.665 1.00 8.94 95 LEU A N 1
ATOM 714 C CA . LEU A 1 95 ? 4.666 16.133 17.855 1.00 9.68 95 LEU A CA 1
ATOM 715 C C . LEU A 1 95 ? 4.107 15.879 16.484 1.00 10.11 95 LEU A C 1
ATOM 716 O O . LEU A 1 95 ? 4.060 14.753 16.014 1.00 11.81 95 LEU A O 1
ATOM 721 N N . ASP A 1 96 ? 3.731 16.952 15.782 1.00 11.09 96 ASP A N 1
ATOM 722 C CA . ASP A 1 96 ? 3.149 16.856 14.464 1.00 11.53 96 ASP A CA 1
ATOM 723 C C . ASP A 1 96 ? 4.112 16.330 13.410 1.00 11.99 96 ASP A C 1
ATOM 724 O O . ASP A 1 96 ? 3.689 15.929 12.325 1.00 13.91 96 ASP A O 1
ATOM 729 N N . ARG A 1 97 ? 5.389 16.383 13.689 1.00 11.59 97 ARG A N 1
ATOM 730 C CA . ARG A 1 97 ? 6.435 15.930 12.743 1.00 12.93 97 ARG A CA 1
ATOM 731 C C . ARG A 1 97 ? 7.686 15.648 13.546 1.00 12.61 97 ARG A C 1
ATOM 732 O O . ARG A 1 97 ? 7.792 1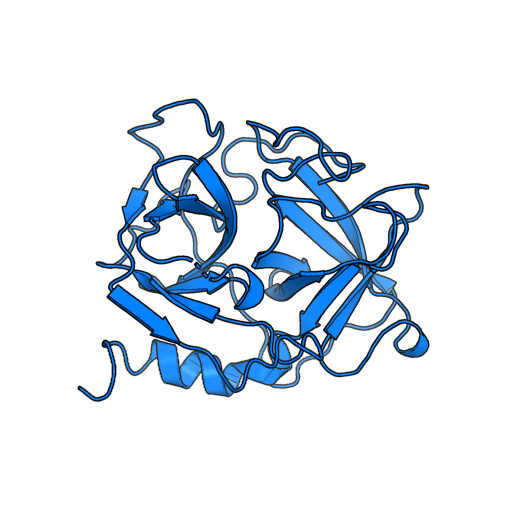6.006 14.744 1.00 13.51 97 ARG A O 1
ATOM 740 N N . GLU A 1 98 ? 8.718 15.068 12.955 1.00 12.91 98 GLU A N 1
ATOM 741 C CA . GLU A 1 98 ? 9.978 14.905 13.636 1.00 12.44 98 GLU A CA 1
ATOM 742 C C . GLU A 1 98 ? 10.693 16.238 13.804 1.00 11.54 98 GLU A C 1
ATOM 743 O O . GLU A 1 98 ? 10.819 17.019 12.874 1.00 15.27 98 GLU A O 1
ATOM 749 N N . ALA A 1 99 ? 11.222 16.450 15.001 1.00 10.02 99 ALA A N 1
ATOM 750 C CA . ALA A 1 99 ? 12.066 17.590 15.243 1.00 10.42 99 ALA A CA 1
ATOM 751 C C . ALA A 1 99 ? 13.421 17.372 14.546 1.00 10.39 99 ALA A C 1
ATOM 752 O O . ALA A 1 99 ? 13.889 16.256 14.397 1.00 12.76 99 ALA A O 1
ATOM 754 N N . ASN A 1 100 ? 13.994 18.482 14.113 1.00 12.24 100 ASN A N 1
ATOM 755 C CA . ASN A 1 100 ? 15.333 18.403 13.556 1.00 13.74 100 ASN A CA 1
ATOM 756 C C . ASN A 1 100 ? 16.339 18.457 14.714 1.00 12.76 100 ASN A C 1
ATOM 757 O O . ASN A 1 100 ? 16.183 19.287 15.621 1.00 13.43 100 ASN A O 1
ATOM 762 N N . LEU A 1 101 ? 17.360 17.655 14.642 1.00 12.42 101 LEU A N 1
ATOM 763 C CA . LEU A 1 101 ? 18.399 17.686 15.724 1.00 12.64 101 LEU A CA 1
ATOM 764 C C . LEU A 1 101 ? 19.409 18.731 15.292 1.00 12.45 101 LEU A C 1
ATOM 765 O O . LEU A 1 101 ? 20.060 18.622 14.279 1.00 16.04 101 LEU A O 1
ATOM 770 N N . THR A 1 102 ? 19.576 19.764 16.109 1.00 11.86 102 THR A N 1
ATOM 771 C CA . THR A 1 102 ? 20.439 20.883 15.836 1.00 11.86 102 THR A CA 1
ATOM 772 C C . THR A 1 102 ? 21.238 21.179 17.092 1.00 12.34 102 THR A C 1
ATOM 773 O O . THR A 1 102 ? 21.057 20.565 18.115 1.00 12.26 102 THR A O 1
ATOM 777 N N . SER A 1 103 ? 22.096 22.211 16.982 1.00 13.40 103 SER A N 1
ATOM 778 C CA . SER A 1 103 ? 22.856 22.563 18.202 1.00 13.88 103 SER A CA 1
ATOM 779 C C . SER A 1 103 ? 21.926 23.064 19.294 1.00 10.95 103 SER A C 1
ATOM 780 O O . SER A 1 103 ? 22.321 23.050 20.484 1.00 12.61 103 SER A O 1
ATOM 783 N N . SER A 1 104 ? 20.700 23.470 18.968 1.00 10.39 104 SER A N 1
ATOM 784 C CA . SER A 1 104 ? 19.791 23.979 20.047 1.00 9.99 104 SER A CA 1
ATOM 785 C C . SER A 1 104 ? 18.673 22.998 20.409 1.00 8.20 104 SER A C 1
ATOM 786 O O . SER A 1 104 ? 17.911 23.335 21.299 1.00 8.53 104 SER A O 1
ATOM 790 N N . VAL A 1 105 ? 18.596 21.882 19.704 1.00 8.36 105 VAL A N 1
ATOM 791 C CA . VAL A 1 105 ? 17.517 20.895 19.926 1.00 8.40 105 VAL A CA 1
ATOM 792 C C . VAL A 1 105 ? 18.155 19.497 19.877 1.00 9.28 105 VAL A C 1
ATOM 793 O O . VAL A 1 105 ? 18.618 19.018 18.830 1.00 10.19 105 VAL A O 1
ATOM 797 N N . THR A 1 106 ? 18.138 18.832 21.035 1.00 8.44 106 THR A N 1
ATOM 798 C CA . THR A 1 106 ? 18.694 17.500 21.160 1.00 8.42 106 THR A CA 1
ATOM 799 C C . THR A 1 106 ? 17.730 16.625 21.982 1.00 7.36 106 THR A C 1
ATOM 800 O O . THR A 1 106 ? 16.804 17.115 22.620 1.00 9.06 106 THR A O 1
ATOM 804 N N . ILE A 1 107 ? 17.977 15.330 21.910 1.00 7.71 107 ILE A N 1
ATOM 805 C CA . ILE A 1 107 ? 17.182 14.336 22.613 1.00 6.79 107 ILE A CA 1
ATOM 806 C C . ILE A 1 107 ? 17.881 14.016 23.937 1.00 7.75 107 ILE A C 1
ATOM 807 O O . ILE A 1 107 ? 19.074 13.746 24.019 1.00 10.59 107 ILE A O 1
ATOM 812 N N . LEU A 1 108 ? 17.074 13.940 24.995 1.00 6.80 108 LEU A N 1
ATOM 813 C CA . LEU A 1 108 ? 17.540 13.570 26.328 1.00 6.87 108 LEU A CA 1
ATOM 814 C C . LEU A 1 108 ? 17.338 12.046 26.512 1.00 6.61 108 LEU A C 1
ATOM 815 O O . LEU A 1 108 ? 16.218 11.580 26.400 1.00 7.61 108 LEU A O 1
ATOM 820 N N . PRO A 1 109 ? 18.402 11.313 26.797 1.00 7.03 109 PRO A N 1
ATOM 821 C CA . PRO A 1 109 ? 18.279 9.858 26.961 1.00 7.52 109 PRO A CA 1
ATOM 822 C C . PRO A 1 109 ? 17.633 9.461 28.275 1.00 6.36 109 PRO A C 1
ATOM 823 O O . PRO A 1 109 ? 17.640 10.208 29.256 1.00 6.98 109 PRO A O 1
ATOM 827 N N . LEU A 1 110 ? 17.074 8.261 28.262 1.00 6.97 110 LEU A N 1
ATOM 828 C CA . LEU A 1 110 ? 16.300 7.726 29.364 1.00 7.01 110 LEU A CA 1
ATOM 829 C C . LEU A 1 110 ? 17.048 6.623 30.092 1.00 6.96 110 LEU A C 1
ATOM 830 O O . LEU A 1 110 ? 17.818 5.890 29.496 1.00 7.61 110 LEU A O 1
ATOM 835 N N . PRO A 1 111 ? 16.705 6.433 31.375 1.00 6.93 111 PRO A N 1
ATOM 836 C CA . PRO A 1 111 ? 17.169 5.268 32.087 1.00 7.29 111 PRO A CA 1
ATOM 837 C C . PRO A 1 111 ? 16.485 4.014 31.545 1.00 6.63 111 PRO A C 1
ATOM 838 O O . PRO A 1 111 ? 15.361 4.044 31.054 1.00 7.16 111 PRO A O 1
ATOM 842 N N . LEU A 1 112 ? 17.158 2.880 31.747 1.00 7.35 112 LEU A N 1
ATOM 843 C CA . LEU A 1 112 ? 16.562 1.584 31.490 1.00 7.85 112 LEU A CA 1
ATOM 844 C C . LEU A 1 112 ? 15.521 1.247 32.563 1.00 8.11 112 LEU A C 1
ATOM 845 O O . LEU A 1 112 ? 15.556 1.802 33.687 1.00 8.41 112 LEU A O 1
ATOM 850 N N . GLN A 1 113 ? 14.575 0.402 32.219 1.00 7.90 113 GLN A N 1
ATOM 851 C CA . GLN A 1 113 ? 13.536 -0.014 33.114 1.00 7.51 113 GLN A CA 1
ATOM 852 C C . GLN A 1 113 ? 14.106 -0.432 34.443 1.00 7.96 113 GLN A C 1
ATOM 853 O O . GLN A 1 113 ? 15.058 -1.263 34.517 1.00 9.37 113 GLN A O 1
ATOM 859 N N . ASN A 1 114 ? 13.568 0.065 35.530 1.00 8.61 114 ASN A N 1
ATOM 860 C CA . ASN A 1 114 ? 13.918 -0.275 36.879 1.00 9.29 114 ASN A CA 1
ATOM 861 C C . ASN A 1 114 ? 15.288 0.210 37.331 1.00 10.96 114 ASN A C 1
ATOM 862 O O . ASN A 1 114 ? 15.734 -0.079 38.422 1.00 15.40 114 ASN A O 1
ATOM 867 N N . ALA A 1 115 ? 15.944 1.058 36.556 1.00 10.09 115 ALA A N 1
ATOM 868 C CA . ALA A 1 115 ? 17.214 1.652 36.990 1.00 10.62 115 ALA A CA 1
ATOM 869 C C . ALA A 1 115 ? 16.904 2.524 38.254 1.00 11.59 115 ALA A C 1
ATOM 870 O O . ALA A 1 115 ? 15.808 3.019 38.402 1.00 13.19 115 ALA A O 1
ATOM 872 N N . THR A 1 116 ? 17.905 2.599 39.098 1.00 12.74 116 THR A N 1
ATOM 873 C CA . THR A 1 116 ? 17.844 3.324 40.332 1.00 14.77 116 THR A CA 1
ATOM 874 C C . THR A 1 116 ? 18.840 4.462 40.369 1.00 13.93 116 THR A C 1
ATOM 875 O O . THR A 1 116 ? 19.864 4.446 39.718 1.00 19.62 116 THR A O 1
ATOM 879 N N . VAL A 1 117 ? 18.522 5.400 41.221 1.00 17.48 117 VAL A N 1
ATOM 880 C CA . VAL A 1 117 ? 19.364 6.537 41.541 1.00 21.29 117 VAL A CA 1
ATOM 881 C C . VAL A 1 117 ? 19.382 6.664 43.062 1.00 23.17 117 VAL A C 1
ATOM 882 O O . VAL A 1 117 ? 18.352 6.866 43.707 1.00 25.28 117 VAL A O 1
ATOM 886 N N . GLU A 1 118 ? 20.534 6.396 43.668 1.00 23.16 118 GLU A N 1
ATOM 887 C CA . GLU A 1 118 ? 20.632 6.375 45.106 1.00 24.40 118 GLU A CA 1
ATOM 888 C C . GLU A 1 118 ? 20.609 7.737 45.757 1.00 20.10 118 GLU A C 1
ATOM 889 O O . GLU A 1 118 ? 20.998 8.749 45.193 1.00 14.79 118 GLU A O 1
ATOM 895 N N . ALA A 1 119 ? 20.097 7.759 46.980 1.00 18.05 119 ALA A N 1
ATOM 896 C CA . ALA A 1 119 ? 20.134 8.948 47.809 1.00 15.17 119 ALA A CA 1
ATOM 897 C C . ALA A 1 119 ? 21.580 9.478 47.820 1.00 12.97 119 ALA A C 1
ATOM 898 O O . ALA A 1 119 ? 22.536 8.766 47.874 1.00 15.97 119 ALA A O 1
ATOM 900 N N . GLY A 1 120 ? 21.692 10.806 47.688 1.00 12.50 120 GLY A N 1
ATOM 901 C CA . GLY A 1 120 ? 22.977 11.423 47.641 1.00 13.00 120 GLY A CA 1
ATOM 902 C C . GLY A 1 120 ? 23.430 11.741 46.210 1.00 11.60 120 GLY A C 1
ATOM 903 O O . GLY A 1 120 ? 24.379 12.483 46.016 1.00 14.94 120 GLY A O 1
ATOM 904 N N . THR A 1 121 ? 22.709 11.166 45.219 1.00 11.72 121 THR A N 1
ATOM 905 C CA . THR A 1 121 ? 23.129 11.434 43.796 1.00 12.48 121 THR A CA 1
ATOM 906 C C . THR A 1 121 ? 22.798 12.899 43.486 1.00 9.89 121 THR A C 1
ATOM 907 O O . THR A 1 121 ? 21.742 13.402 43.795 1.00 10.99 121 THR A O 1
ATOM 911 N N . ARG A 1 122 ? 23.783 13.556 42.903 1.00 11.88 122 ARG A N 1
ATOM 912 C CA . ARG A 1 122 ? 23.648 14.929 42.436 1.00 12.68 122 ARG A CA 1
ATOM 913 C C . ARG A 1 122 ? 23.002 14.951 41.040 1.00 10.83 122 ARG A C 1
ATOM 914 O O . ARG A 1 122 ? 23.347 14.159 40.150 1.00 15.22 122 ARG A O 1
ATOM 922 N N . CYS A 1 123 ? 22.055 15.809 40.887 1.00 9.88 123 CYS A N 1
ATOM 923 C CA . CYS A 1 123 ? 21.288 16.015 39.671 1.00 8.39 123 CYS A CA 1
ATOM 924 C C . CYS A 1 123 ? 21.150 17.544 39.431 1.00 8.68 123 CYS A C 1
ATOM 925 O O . CYS A 1 123 ? 21.573 18.358 40.242 1.00 9.86 123 CYS A O 1
ATOM 928 N N . GLN A 1 124 ? 20.518 17.874 38.321 1.00 7.83 124 GLN A N 1
ATOM 929 C CA . GLN A 1 124 ? 20.101 19.238 38.028 1.00 8.13 124 GLN A CA 1
ATOM 930 C C . GLN A 1 124 ? 18.649 19.222 37.511 1.00 7.70 124 GLN A C 1
ATOM 931 O O . GLN A 1 124 ? 18.209 18.249 36.952 1.00 8.71 124 GLN A O 1
ATOM 937 N N . VAL A 1 125 ? 18.003 20.363 37.738 1.00 7.67 125 VAL A N 1
ATOM 938 C CA . VAL A 1 125 ? 16.709 20.638 37.168 1.00 7.64 125 VAL A CA 1
ATOM 939 C C . VAL A 1 125 ? 16.723 22.028 36.588 1.00 7.28 125 VAL A C 1
ATOM 940 O O . VAL A 1 125 ? 17.278 22.961 37.279 1.00 9.16 125 VAL A O 1
ATOM 944 N N . ALA A 1 126 ? 16.213 22.261 35.447 1.00 7.04 126 ALA A N 1
ATOM 945 C CA . ALA A 1 126 ? 16.165 23.515 34.740 1.00 7.14 126 ALA A CA 1
ATOM 946 C C . ALA A 1 126 ? 14.735 23.794 34.269 1.00 7.89 126 ALA A C 1
ATOM 947 O O . ALA A 1 126 ? 13.969 22.903 33.945 1.00 9.65 126 ALA A O 1
ATOM 949 N N . GLY A 1 127 ? 14.418 25.077 34.097 1.00 7.36 127 GLY A N 1
ATOM 950 C CA . GLY A 1 127 ? 13.139 25.471 33.622 1.00 8.05 127 GLY A CA 1
ATOM 951 C C . GLY A 1 127 ? 12.924 26.955 33.626 1.00 6.91 127 GLY A C 1
ATOM 952 O O . GLY A 1 127 ? 13.789 27.712 34.099 1.00 7.41 127 GLY A O 1
ATOM 953 N N . TRP A 1 128 ? 11.769 27.364 33.133 1.00 6.78 128 TRP A N 1
ATOM 954 C CA . TRP A 1 128 ? 11.384 28.762 33.022 1.00 6.94 128 TRP A CA 1
ATOM 955 C C . TRP A 1 128 ? 10.421 29.163 34.141 1.00 7.58 128 TRP A C 1
ATOM 956 O O . TRP A 1 128 ? 9.791 30.237 34.070 1.00 8.22 128 TRP A O 1
ATOM 967 N N . GLY A 1 129 ? 10.272 28.325 35.169 1.00 7.04 129 GLY A N 1
ATOM 968 C CA . GLY A 1 129 ? 9.314 28.610 36.222 1.00 7.73 129 GLY A CA 1
ATOM 969 C C . GLY A 1 129 ? 9.641 29.773 37.073 1.00 7.90 129 GLY A C 1
ATOM 970 O O . GLY A 1 129 ? 10.698 30.418 36.979 1.00 8.64 129 GLY A O 1
ATOM 971 N N . SER A 1 130 ? 8.683 30.124 37.961 1.00 8.15 130 SER A N 1
ATOM 972 C CA . SER A 1 130 ? 8.853 31.239 38.874 1.00 9.01 130 SER A CA 1
ATOM 973 C C . SER A 1 130 ? 9.863 30.933 39.987 1.00 8.64 130 SER A C 1
ATOM 974 O O . SER A 1 130 ? 10.377 29.819 40.113 1.00 8.57 130 SER A O 1
ATOM 977 N N . GLN A 1 131 ? 10.098 31.928 40.806 1.00 9.97 131 GLN A N 1
ATOM 978 C CA . GLN A 1 131 ? 10.994 31.901 41.971 1.00 11.05 131 GLN A CA 1
ATOM 979 C C . GLN A 1 131 ? 10.265 31.768 43.281 1.00 11.50 131 GLN A C 1
ATOM 980 O O . GLN A 1 131 ? 10.865 31.574 44.340 1.00 15.66 131 GLN A O 1
ATOM 986 N N . ARG A 1 132 ? 8.955 31.929 43.267 1.00 10.72 132 ARG A N 1
ATOM 987 C CA . ARG A 1 132 ? 8.109 31.833 44.417 1.00 12.82 132 ARG A CA 1
ATOM 988 C C . ARG A 1 132 ? 6.703 31.448 43.936 1.00 11.46 132 ARG A C 1
ATOM 989 O O . ARG A 1 132 ? 6.321 31.776 42.804 1.00 11.98 132 ARG A O 1
ATOM 997 N N . SER A 1 133 ? 5.952 30.804 44.784 1.00 12.48 133 SER A N 1
ATOM 998 C CA . SER A 1 133 ? 4.581 30.438 44.410 1.00 14.93 133 SER A CA 1
ATOM 999 C C . SER A 1 133 ? 3.818 31.730 44.136 1.00 15.00 133 SER A C 1
ATOM 1000 O O . SER A 1 133 ? 3.839 32.645 44.901 1.00 18.33 133 SER A O 1
ATOM 1003 N N . GLY A 1 134 ? 3.152 31.780 42.986 1.00 15.95 134 GLY A N 1
ATOM 1004 C CA . GLY A 1 134 ? 2.403 32.937 42.523 1.00 18.82 134 GLY A CA 1
ATOM 1005 C C . GLY A 1 134 ? 3.226 34.022 41.892 1.00 16.79 134 GLY A C 1
ATOM 1006 O O . GLY A 1 134 ? 2.661 35.053 41.460 1.00 19.03 134 GLY A O 1
ATOM 1007 N N . GLY A 1 135 ? 4.552 33.834 41.745 1.00 15.80 135 GLY A N 1
ATOM 1008 C CA . GLY A 1 135 ? 5.353 34.862 41.107 1.00 13.96 135 GLY A CA 1
ATOM 1009 C C . GLY A 1 135 ? 5.462 34.688 39.605 1.00 11.98 135 GLY A C 1
ATOM 1010 O O . GLY A 1 135 ? 4.930 33.758 39.013 1.00 13.34 135 GLY A O 1
ATOM 1011 N N . ARG A 1 136 ? 6.021 35.638 38.928 1.00 11.31 136 ARG A N 1
ATOM 1012 C CA . ARG A 1 136 ? 6.202 35.606 37.508 1.00 11.23 136 ARG A CA 1
ATOM 1013 C C . ARG A 1 136 ? 7.161 34.519 37.101 1.00 8.93 136 ARG A C 1
ATOM 1014 O O . ARG A 1 136 ? 8.132 34.211 37.809 1.00 10.34 136 ARG A O 1
ATOM 1022 N N . LEU A 1 137 ? 6.956 33.990 35.914 1.00 9.55 137 LEU A N 1
ATOM 1023 C CA . LEU A 1 137 ? 7.896 33.101 35.240 1.00 8.56 137 LEU A CA 1
ATOM 1024 C C . LEU A 1 137 ? 9.193 33.864 34.974 1.00 8.56 137 LEU A C 1
ATOM 1025 O O . LEU A 1 137 ? 9.242 35.090 34.972 1.00 10.33 137 LEU A O 1
ATOM 1030 N N . SER A 1 138 ? 10.243 33.077 34.704 1.00 8.21 138 SER A N 1
ATOM 1031 C CA . SER A 1 138 ? 11.496 33.644 34.254 1.00 8.53 138 SER A CA 1
ATOM 1032 C C . SER A 1 138 ? 11.560 33.575 32.737 1.00 8.25 138 SER A C 1
ATOM 1033 O O . SER A 1 138 ? 11.303 32.524 32.129 1.00 8.69 138 SER A O 1
ATOM 1036 N N . ARG A 1 139 ? 11.895 34.697 32.091 1.00 8.94 139 ARG A N 1
ATOM 1037 C CA . ARG A 1 139 ? 12.008 34.656 30.619 1.00 7.95 139 ARG A CA 1
ATOM 1038 C C . ARG A 1 139 ? 13.174 33.829 30.139 1.00 7.19 139 ARG A C 1
ATOM 1039 O O . ARG A 1 139 ? 13.150 33.277 29.052 1.00 7.80 139 ARG A O 1
ATOM 1047 N N . PHE A 1 140 ? 14.215 33.746 30.966 1.00 8.21 140 PHE A N 1
ATOM 1048 C CA . PHE A 1 140 ? 15.391 32.896 30.644 1.00 8.61 140 PHE A CA 1
ATOM 1049 C C . PHE A 1 140 ? 15.273 31.592 31.391 1.00 8.49 140 PHE A C 1
ATOM 1050 O O . PHE A 1 140 ? 14.710 31.506 32.507 1.00 9.40 140 PHE A O 1
ATOM 1058 N N . PRO A 1 141 ? 15.840 30.507 30.888 1.00 8.32 141 PRO A N 1
ATOM 1059 C CA . PRO A 1 141 ? 15.857 29.281 31.640 1.00 8.17 141 PRO A CA 1
ATOM 1060 C C . PRO A 1 141 ? 16.812 29.449 32.863 1.00 7.77 141 PRO A C 1
ATOM 1061 O O . PRO A 1 141 ? 17.776 30.188 32.749 1.00 8.39 141 PRO A O 1
ATOM 1065 N N . ARG A 1 142 ? 16.443 28.811 33.940 1.00 7.79 142 ARG A N 1
ATOM 1066 C CA . ARG A 1 142 ? 17.291 28.811 35.159 1.00 7.81 142 ARG A CA 1
ATOM 1067 C C . ARG A 1 142 ? 17.504 27.353 35.549 1.00 7.84 142 ARG A C 1
ATOM 1068 O O . ARG A 1 142 ? 16.702 26.505 35.199 1.00 8.70 142 ARG A O 1
ATOM 1076 N N . PHE A 1 143 ? 18.548 27.087 36.344 1.00 8.32 143 PHE A N 1
ATOM 1077 C CA . PHE A 1 143 ? 18.872 25.750 36.763 1.00 8.22 143 PHE A CA 1
ATOM 1078 C C . PHE A 1 143 ? 19.419 25.726 38.157 1.00 8.40 143 PHE A C 1
ATOM 1079 O O . PHE A 1 143 ? 20.033 26.689 38.656 1.00 8.77 143 PHE A O 1
ATOM 1087 N N . VAL A 1 144 ? 19.233 24.597 38.801 1.00 8.34 144 VAL A N 1
ATOM 1088 C CA . VAL A 1 144 ? 19.703 24.400 40.174 1.00 8.51 144 VAL A CA 1
ATOM 1089 C C . VAL A 1 144 ? 20.242 22.974 40.342 1.00 8.25 144 VAL A C 1
ATOM 1090 O O . VAL A 1 144 ? 19.731 22.041 39.713 1.00 9.20 144 VAL A O 1
ATOM 1094 N N . ASN A 1 145 ? 21.283 22.846 41.153 1.00 8.93 145 ASN A N 1
ATOM 1095 C CA . ASN A 1 145 ? 21.813 21.571 41.568 1.00 8.99 145 ASN A CA 1
ATOM 1096 C C . ASN A 1 145 ? 20.913 21.014 42.676 1.00 9.04 145 ASN A C 1
ATOM 1097 O O . ASN A 1 145 ? 20.622 21.783 43.621 1.00 10.48 145 ASN A O 1
ATOM 1102 N N . VAL A 1 146 ? 20.520 19.781 42.587 1.00 8.98 146 VAL A N 1
ATOM 1103 C CA . VAL A 1 146 ? 19.687 19.148 43.582 1.00 9.35 146 VAL A CA 1
ATOM 1104 C C . VAL A 1 146 ? 20.289 17.790 43.937 1.00 10.19 146 VAL A C 1
ATOM 1105 O O . VAL A 1 146 ? 21.065 17.231 43.120 1.00 11.65 146 VAL A O 1
ATOM 1109 N N . THR A 1 147 ? 19.885 17.253 45.068 1.00 9.78 147 THR A N 1
ATOM 1110 C CA . THR A 1 147 ? 20.409 15.949 45.528 1.00 10.04 147 THR A CA 1
ATOM 1111 C C . THR A 1 147 ? 19.264 15.033 45.847 1.00 9.53 147 THR A C 1
ATOM 1112 O O . THR A 1 147 ? 18.300 15.425 46.507 1.00 10.84 147 THR A O 1
ATOM 1116 N N . VAL A 1 148 ? 19.340 13.788 45.422 1.00 10.07 148 VAL A N 1
ATOM 1117 C CA . VAL A 1 148 ? 18.259 12.793 45.707 1.00 10.84 148 VAL A CA 1
ATOM 1118 C C . VAL A 1 148 ? 18.203 12.516 47.178 1.00 11.52 148 VAL A C 1
ATOM 1119 O O . VAL A 1 148 ? 19.205 12.273 47.817 1.00 12.89 148 VAL A O 1
ATOM 1123 N N . THR A 1 149 ? 16.973 12.571 47.725 1.00 12.95 149 THR A N 1
ATOM 1124 C CA . THR A 1 149 ? 16.714 12.335 49.129 1.00 16.84 149 THR A CA 1
ATOM 1125 C C . THR A 1 149 ? 16.740 10.859 49.490 1.00 19.64 149 THR A C 1
ATOM 1126 O O . THR A 1 149 ? 16.615 10.002 48.652 1.00 21.23 149 THR A O 1
ATOM 1130 N N . PRO A 1 150 ? 16.820 10.605 50.795 1.00 27.23 150 PRO A N 1
ATOM 1131 C CA . PRO A 1 150 ? 16.574 9.251 51.310 1.00 30.21 150 PRO A CA 1
ATOM 1132 C C . PRO A 1 150 ? 15.152 8.808 50.976 1.00 28.10 150 PRO A C 1
ATOM 1133 O O . PRO A 1 150 ? 14.268 9.632 50.789 1.00 26.29 150 PRO A O 1
ATOM 1137 N N . GLU A 1 151 ? 15.001 7.531 50.715 1.00 29.68 151 GLU A N 1
ATOM 1138 C CA . GLU A 1 151 ? 13.775 6.944 50.261 1.00 31.82 151 GLU A CA 1
ATOM 1139 C C . GLU A 1 151 ? 12.678 7.210 51.259 1.00 29.47 151 GLU A C 1
ATOM 1140 O O . GLU A 1 151 ? 11.528 7.443 50.976 1.00 25.47 151 GLU A O 1
ATOM 1146 N N . ASP A 1 152 ? 13.049 7.262 52.568 1.00 30.42 152 ASP A N 1
ATOM 1147 C CA . ASP A 1 152 ? 11.976 7.442 53.534 1.00 33.05 152 ASP A CA 1
ATOM 1148 C C . ASP A 1 152 ? 11.313 8.813 53.490 1.00 30.39 152 ASP A C 1
ATOM 1149 O O . ASP A 1 152 ? 10.288 8.991 54.166 1.00 35.79 152 ASP A O 1
ATOM 1154 N N . GLN A 1 153 ? 11.894 9.741 52.769 1.00 27.05 153 GLN A N 1
ATOM 1155 C CA . GLN A 1 153 ? 11.343 11.082 52.626 1.00 24.38 153 GLN A CA 1
ATOM 1156 C C . GLN A 1 153 ? 10.527 11.177 51.341 1.00 20.80 153 GLN A C 1
ATOM 1157 O O . GLN A 1 153 ? 9.949 12.177 50.960 1.00 23.57 153 GLN A O 1
ATOM 1163 N N . CYS A 1 154 ? 10.490 10.031 50.644 1.00 17.83 154 CYS A N 1
ATOM 1164 C CA . CYS A 1 154 ? 9.837 10.036 49.315 1.00 15.55 154 CYS A CA 1
ATOM 1165 C C . CYS A 1 154 ? 8.774 8.912 49.320 1.00 14.82 154 CYS A C 1
ATOM 1166 O O . CYS A 1 154 ? 8.255 8.500 50.347 1.00 17.12 154 CYS A O 1
ATOM 1169 N N . ARG A 1 155 ? 8.446 8.470 48.129 1.00 12.89 155 ARG A N 1
ATOM 1170 C CA . ARG A 1 155 ? 7.504 7.349 47.945 1.00 15.77 155 ARG A CA 1
ATOM 1171 C C . ARG A 1 155 ? 7.940 6.646 46.663 1.00 14.35 155 ARG A C 1
ATOM 1172 O O . ARG A 1 155 ? 8.608 7.258 45.822 1.00 11.41 155 ARG A O 1
ATOM 1180 N N . PRO A 1 156 ? 7.669 5.359 46.544 1.00 15.96 156 PRO A N 1
ATOM 1181 C CA . PRO A 1 156 ? 8.163 4.573 45.439 1.00 14.06 156 PRO A CA 1
ATOM 1182 C C . PRO A 1 156 ? 7.885 5.100 44.056 1.00 11.91 156 PRO A C 1
ATOM 1183 O O . PRO A 1 156 ? 8.756 4.935 43.164 1.00 12.76 156 PRO A O 1
ATOM 1187 N N . ASN A 1 157 ? 6.753 5.740 43.815 1.00 11.16 157 ASN A N 1
ATOM 1188 C CA . ASN A 1 157 ? 6.419 6.229 42.458 1.00 10.98 157 ASN A CA 1
ATOM 1189 C C . ASN A 1 157 ? 7.275 7.418 42.010 1.00 9.20 157 ASN A C 1
ATOM 1190 O O . ASN A 1 157 ? 7.228 7.772 40.833 1.00 9.77 157 ASN A O 1
ATOM 1195 N N . ASN A 1 158 ? 7.992 8.016 42.950 1.00 9.68 158 ASN A N 1
ATOM 1196 C CA . ASN A 1 158 ? 8.719 9.238 42.726 1.00 9.53 158 ASN A CA 1
ATOM 1197 C C . ASN A 1 158 ? 10.197 9.099 42.988 1.00 9.29 158 ASN A C 1
ATOM 1198 O O . ASN A 1 158 ? 10.639 8.182 43.697 1.00 10.96 158 ASN A O 1
ATOM 1203 N N . VAL A 1 159 ? 10.962 10.032 42.468 1.00 9.51 159 VAL A N 1
ATOM 1204 C CA . VAL A 1 159 ? 12.321 10.332 42.867 1.00 10.01 159 VAL A CA 1
ATOM 1205 C C . VAL A 1 159 ? 12.243 11.766 43.473 1.00 8.59 159 VAL A C 1
ATOM 1206 O O . VAL A 1 159 ? 11.615 12.635 42.890 1.00 9.72 159 VAL A O 1
ATOM 1210 N N . CYS A 1 160 ? 12.717 11.899 44.698 1.00 9.46 160 CYS A N 1
ATOM 1211 C CA . CYS A 1 160 ? 12.624 13.153 45.428 1.00 9.52 160 CYS A CA 1
ATOM 1212 C C . CYS A 1 160 ? 13.997 13.775 45.598 1.00 8.84 160 CYS A C 1
ATOM 1213 O O . CYS A 1 160 ? 14.993 13.082 45.714 1.00 10.42 160 CYS A O 1
ATOM 1216 N N . THR A 1 161 ? 13.987 15.139 45.585 1.00 9.24 161 THR A N 1
ATOM 1217 C CA . THR A 1 161 ? 15.228 15.868 45.699 1.00 9.54 161 THR A CA 1
ATOM 1218 C C . THR A 1 161 ? 15.121 17.009 46.658 1.00 9.13 161 THR A C 1
ATOM 1219 O O . THR A 1 161 ? 14.027 17.483 47.000 1.00 10.03 161 THR A O 1
ATOM 1223 N N . GLY A 1 162 ? 16.285 17.437 47.125 1.00 10.14 162 GLY A N 1
ATOM 1224 C CA . GLY A 1 162 ? 16.377 18.608 47.975 1.00 10.23 162 GLY A CA 1
ATOM 1225 C C . GLY A 1 162 ? 17.661 19.358 47.670 1.00 10.52 162 GLY A C 1
ATOM 1226 O O . GLY A 1 162 ? 18.535 18.908 46.896 1.00 10.81 162 GLY A O 1
ATOM 1227 N N . VAL A 1 163 ? 17.813 20.489 48.312 1.00 10.78 163 VAL A N 1
ATOM 1228 C CA . VAL A 1 163 ? 18.972 21.339 48.213 1.00 12.74 163 VAL A CA 1
ATOM 1229 C C . VAL A 1 163 ? 19.481 21.671 49.638 1.00 12.34 163 VAL A C 1
ATOM 1230 O O . VAL A 1 163 ? 18.800 21.443 50.628 1.00 13.23 163 VAL A O 1
ATOM 1234 N N . LEU A 1 164 ? 20.698 22.125 49.677 1.00 13.10 164 LEU A N 1
ATOM 1235 C CA . LEU A 1 164 ? 21.318 22.484 50.977 1.00 14.88 164 LEU A CA 1
ATOM 1236 C C . LEU A 1 164 ? 20.951 23.910 51.359 1.00 16.30 164 LEU A C 1
ATOM 1237 O O . LEU A 1 164 ? 21.114 24.246 52.546 1.00 23.12 164 LEU A O 1
ATOM 1242 N N . THR A 1 165 ? 20.470 24.719 50.425 1.00 15.44 165 THR A N 1
ATOM 1243 C CA . THR A 1 165 ? 20.072 26.099 50.729 1.00 15.95 165 THR A CA 1
ATOM 1244 C C . THR A 1 165 ? 18.631 26.084 51.240 1.00 14.17 165 THR A C 1
ATOM 1245 O O . THR A 1 165 ? 17.956 25.073 51.208 1.00 13.56 165 THR A O 1
ATOM 1249 N N . ARG A 1 166 ? 18.152 27.225 51.765 1.00 15.76 166 ARG A N 1
ATOM 1250 C CA . ARG A 1 166 ? 16.847 27.276 52.344 1.00 16.05 166 ARG A CA 1
ATOM 1251 C C . ARG A 1 166 ? 15.719 27.065 51.358 1.00 14.31 166 ARG A C 1
ATOM 1252 O O . ARG A 1 166 ? 14.730 26.396 51.676 1.00 15.06 166 ARG A O 1
ATOM 1260 N N . ARG A 1 167 ? 15.888 27.625 50.152 1.00 13.39 167 ARG A N 1
ATOM 1261 C CA . ARG A 1 167 ? 14.899 27.457 49.106 1.00 12.52 167 ARG A CA 1
ATOM 1262 C C . ARG A 1 167 ? 15.599 27.244 47.769 1.00 12.60 167 ARG A C 1
ATOM 1263 O O . ARG A 1 167 ? 16.285 28.089 47.261 1.00 14.77 167 ARG A O 1
ATOM 1271 N N . GLY A 1 168 ? 15.351 26.028 47.231 1.00 11.14 168 GLY A N 1
ATOM 1272 C CA . GLY A 1 168 ? 15.885 25.717 45.909 1.00 10.80 168 GLY A CA 1
ATOM 1273 C C . GLY A 1 168 ? 15.073 24.543 45.315 1.00 10.11 168 GLY A C 1
ATOM 1274 O O . GLY A 1 168 ? 14.731 23.648 46.035 1.00 11.61 168 GLY A O 1
ATOM 1275 N N . GLY A 1 169 ? 14.743 24.670 44.037 1.00 8.98 169 GLY A N 1
ATOM 1276 C CA . GLY A 1 169 ? 13.994 23.611 43.383 1.00 10.32 169 GLY A CA 1
ATOM 1277 C C . GLY A 1 169 ? 12.946 24.164 42.443 1.00 8.58 169 GLY A C 1
ATOM 1278 O O . GLY A 1 169 ? 13.053 25.296 41.938 1.00 10.65 169 GLY A O 1
ATOM 1279 N N . ILE A 1 170 ? 11.935 23.385 42.152 1.00 8.02 170 ILE A N 1
ATOM 1280 C CA . ILE A 1 170 ? 10.922 23.706 41.165 1.00 8.03 170 ILE A CA 1
ATOM 1281 C C . ILE A 1 170 ? 9.897 24.662 41.656 1.00 7.80 170 ILE A C 1
ATOM 1282 O O . ILE A 1 170 ? 9.653 24.807 42.875 1.00 9.60 170 ILE A O 1
ATOM 1287 N N . CYS A 1 171 ? 9.217 25.329 40.771 1.00 7.59 171 CYS A N 1
ATOM 1288 C CA . CYS A 1 171 ? 8.118 26.192 41.116 1.00 7.81 171 CYS A CA 1
ATOM 1289 C C . CYS A 1 171 ? 7.093 26.258 40.019 1.00 7.65 171 CYS A C 1
ATOM 1290 O O . CYS A 1 171 ? 7.127 25.457 39.050 1.00 9.21 171 CYS A O 1
ATOM 1293 N N . ASN A 1 172 ? 6.152 27.163 40.039 1.00 8.81 172 ASN A N 1
ATOM 1294 C CA . ASN A 1 172 ? 5.117 27.277 39.019 1.00 8.74 172 ASN A CA 1
ATOM 1295 C C . ASN A 1 172 ? 5.759 27.432 37.658 1.00 8.38 172 ASN A C 1
ATOM 1296 O O . ASN A 1 172 ? 6.641 28.229 37.464 1.00 9.05 172 ASN A O 1
ATOM 1301 N N . GLY A 1 173 ? 5.316 26.604 36.672 1.00 9.37 173 GLY A N 1
ATOM 1302 C CA . GLY A 1 173 ? 5.863 26.673 35.322 1.00 9.53 173 GLY A CA 1
ATOM 1303 C C . GLY A 1 173 ? 6.930 25.641 35.072 1.00 9.62 173 GLY A C 1
ATOM 1304 O O . GLY A 1 173 ? 7.383 25.442 33.917 1.00 10.15 173 GLY A O 1
ATOM 1305 N N . ASP A 1 174 ? 7.446 25.015 36.120 1.00 9.14 174 ASP A N 1
ATOM 1306 C CA . ASP A 1 174 ? 8.426 23.935 35.980 1.00 7.90 174 ASP A CA 1
ATOM 1307 C C . ASP A 1 174 ? 7.794 22.568 35.888 1.00 8.46 174 ASP A C 1
ATOM 1308 O O . ASP A 1 174 ? 8.543 21.582 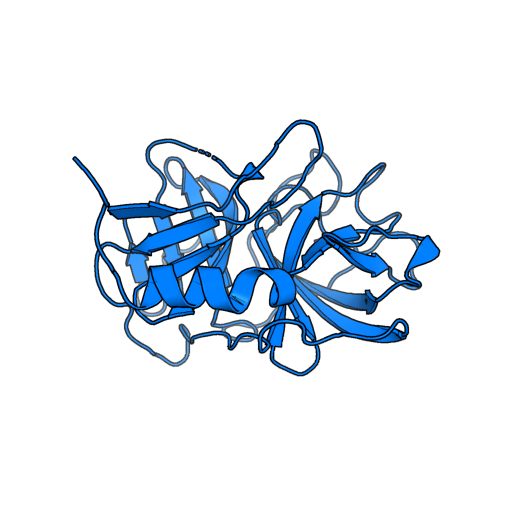35.709 1.00 8.56 174 ASP A O 1
ATOM 1313 N N . GLY A 1 175 ? 6.484 22.426 36.087 1.00 8.36 175 GLY A N 1
ATOM 1314 C CA . GLY A 1 175 ? 5.884 21.083 35.976 1.00 8.51 175 GLY A CA 1
ATOM 1315 C C . GLY A 1 175 ? 6.233 20.475 34.658 1.00 7.19 175 GLY A C 1
ATOM 1316 O O . GLY A 1 175 ? 6.268 21.133 33.629 1.00 8.23 175 GLY A O 1
ATOM 1317 N N . GLY A 1 176 ? 6.541 19.175 34.672 1.00 7.11 176 GLY A N 1
ATOM 1318 C CA . GLY A 1 176 ? 6.935 18.501 33.495 1.00 6.93 176 GLY A CA 1
ATOM 1319 C C . GLY A 1 176 ? 8.361 18.545 33.100 1.00 6.61 176 GLY A C 1
ATOM 1320 O O . GLY A 1 176 ? 8.840 17.746 32.274 1.00 7.63 176 GLY A O 1
ATOM 1321 N N . THR A 1 177 ? 9.148 19.480 33.638 1.00 7.26 177 THR A N 1
ATOM 1322 C CA . THR A 1 177 ? 10.555 19.568 33.269 1.00 7.22 177 THR A CA 1
ATOM 1323 C C . THR A 1 177 ? 11.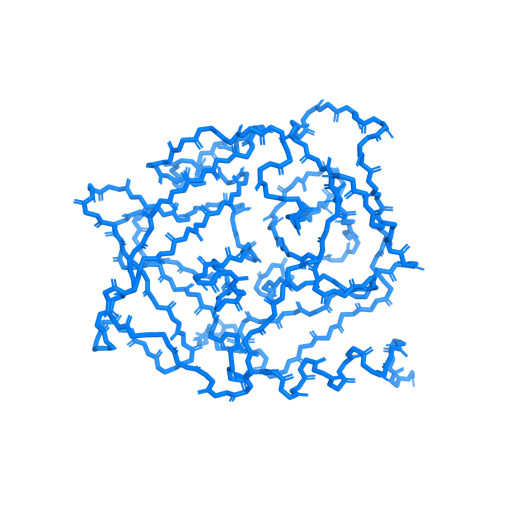360 18.414 33.810 1.00 6.74 177 THR A C 1
ATOM 1324 O O . THR A 1 177 ? 11.027 17.851 34.868 1.00 7.50 177 THR A O 1
ATOM 1328 N N . PRO A 1 178 ? 12.399 17.958 33.143 1.00 6.89 178 PRO A N 1
ATOM 1329 C CA . PRO A 1 178 ? 13.095 16.756 33.565 1.00 6.86 178 PRO A CA 1
ATOM 1330 C C . PRO A 1 178 ? 14.091 17.020 34.696 1.00 6.65 178 PRO A C 1
ATOM 1331 O O . PRO A 1 178 ? 14.735 18.045 34.802 1.00 8.11 178 PRO A O 1
ATOM 1335 N N . LEU A 1 179 ? 14.244 15.987 35.478 1.00 7.15 179 LEU A N 1
ATOM 1336 C CA . LEU A 1 179 ? 15.347 15.865 36.464 1.00 7.14 179 LEU A CA 1
ATOM 1337 C C . LEU A 1 179 ? 16.433 15.035 35.755 1.00 6.59 179 LEU A C 1
ATOM 1338 O O . LEU A 1 179 ? 16.141 13.903 35.350 1.00 8.05 179 LEU A O 1
ATOM 1343 N N . VAL A 1 180 ? 17.645 15.605 35.610 1.00 7.20 180 VAL A N 1
ATOM 1344 C CA . VAL A 1 180 ? 18.716 14.948 34.937 1.00 7.31 180 VAL A CA 1
ATOM 1345 C C . VAL A 1 180 ? 19.792 14.546 35.952 1.00 7.54 180 VAL A C 1
ATOM 1346 O O . VAL A 1 180 ? 20.317 15.393 36.636 1.00 8.78 180 VAL A O 1
ATOM 1350 N N . CYS A 1 181 ? 20.058 13.265 35.994 1.00 8.07 181 CYS A N 1
ATOM 1351 C CA . CYS A 1 181 ? 21.100 12.725 36.879 1.00 8.58 181 CYS A CA 1
ATOM 1352 C C . CYS A 1 181 ? 21.950 11.795 36.014 1.00 9.41 181 CYS A C 1
ATOM 1353 O O . CYS A 1 181 ? 21.410 10.946 35.326 1.00 9.70 181 CYS A O 1
ATOM 1356 N N . GLU A 1 182 ? 23.274 11.946 36.066 1.00 11.19 182 GLU A N 1
ATOM 1357 C CA . GLU A 1 182 ? 24.170 11.066 35.379 1.00 14.20 182 GLU A CA 1
ATOM 1358 C C . GLU A 1 182 ? 23.820 10.927 33.872 1.00 13.14 182 GLU A C 1
ATOM 1359 O O . GLU A 1 182 ? 23.841 9.880 33.289 1.00 14.51 182 GLU A O 1
ATOM 1365 N N . GLY A 1 183 ? 23.430 12.083 33.335 1.00 12.48 183 GLY A N 1
ATOM 1366 C CA . GLY A 1 183 ? 23.122 12.257 31.918 1.00 13.43 183 GLY A CA 1
ATOM 1367 C C . GLY A 1 183 ? 21.789 11.748 31.473 1.00 10.88 183 GLY A C 1
ATOM 1368 O O . GLY A 1 183 ? 21.487 11.831 30.271 1.00 13.01 183 GLY A O 1
ATOM 1369 N N . LEU A 1 184 ? 20.944 11.244 32.374 1.00 8.63 184 LEU A N 1
ATOM 1370 C CA . LEU A 1 184 ? 19.683 10.626 32.027 1.00 8.06 184 LEU A CA 1
ATOM 1371 C C . LEU A 1 184 ? 18.486 11.338 32.669 1.00 7.79 184 LEU A C 1
ATOM 1372 O O . LEU A 1 184 ? 18.598 11.894 33.770 1.00 8.05 184 LEU A O 1
ATOM 1377 N N . ALA A 1 185 ? 17.347 11.222 31.999 1.00 7.91 185 ALA A N 1
ATOM 1378 C CA . ALA A 1 185 ? 16.058 11.764 32.542 1.00 7.27 185 ALA A CA 1
ATOM 1379 C C . ALA A 1 185 ? 15.469 10.821 33.552 1.00 6.84 185 ALA A C 1
ATOM 1380 O O . ALA A 1 185 ? 14.673 9.936 33.280 1.00 7.62 185 ALA A O 1
ATOM 1382 N N . HIS A 1 186 ? 15.884 10.973 34.832 1.00 7.42 186 HIS A N 1
ATOM 1383 C CA . HIS A 1 186 ? 15.389 10.091 35.903 1.00 6.89 186 HIS A CA 1
ATOM 1384 C C . HIS A 1 186 ? 14.103 10.593 36.491 1.00 7.09 186 HIS A C 1
ATOM 1385 O O . HIS A 1 186 ? 13.440 9.814 37.179 1.00 7.10 186 HIS A O 1
ATOM 1392 N N . GLY A 1 187 ? 13.693 11.834 36.254 1.00 6.82 187 GLY A N 1
ATOM 1393 C CA . GLY A 1 187 ? 12.490 12.327 36.793 1.00 7.03 187 GLY A CA 1
ATOM 1394 C C . GLY A 1 187 ? 11.782 13.317 35.853 1.00 6.71 187 GLY A C 1
ATOM 1395 O O . GLY A 1 187 ? 12.379 13.891 34.997 1.00 7.44 187 GLY A O 1
ATOM 1396 N N . VAL A 1 188 ? 10.485 13.456 36.118 1.00 6.86 188 VAL A N 1
ATOM 1397 C CA . VAL A 1 188 ? 9.629 14.451 35.493 1.00 7.00 188 VAL A CA 1
ATOM 1398 C C . VAL A 1 188 ? 8.999 15.279 36.634 1.00 6.79 188 VAL A C 1
ATOM 1399 O O . VAL A 1 188 ? 8.365 14.701 37.505 1.00 7.63 188 VAL A O 1
ATOM 1403 N N . ALA A 1 189 ? 9.222 16.601 36.645 1.00 6.92 189 ALA A N 1
ATOM 1404 C CA . ALA A 1 189 ? 8.743 17.389 37.770 1.00 7.00 189 ALA A CA 1
ATOM 1405 C C . ALA A 1 189 ? 7.248 17.283 37.941 1.00 7.49 189 ALA A C 1
ATOM 1406 O O . ALA A 1 189 ? 6.466 17.475 36.991 1.00 7.87 189 ALA A O 1
ATOM 1408 N N . SER A 1 190 ? 6.818 16.944 39.150 1.00 7.44 190 SER A N 1
ATOM 1409 C CA . SER A 1 190 ? 5.425 16.704 39.443 1.00 8.08 190 SER A CA 1
ATOM 1410 C C . SER A 1 190 ? 4.844 17.661 40.435 1.00 8.01 190 SER A C 1
ATOM 1411 O O . SER A 1 190 ? 3.895 18.400 40.120 1.00 9.49 190 SER A O 1
ATOM 1415 N N . PHE A 1 191 ? 5.323 17.680 41.669 1.00 7.74 191 PHE A N 1
ATOM 1416 C CA . PHE A 1 191 ? 4.781 18.582 42.670 1.00 8.66 191 PHE A CA 1
ATOM 1417 C C . PHE A 1 191 ? 5.796 18.841 43.749 1.00 8.94 191 PHE A C 1
ATOM 1418 O O . PHE A 1 191 ? 6.783 18.119 43.892 1.00 9.71 191 PHE A O 1
ATOM 1426 N N . SER A 1 192 ? 5.517 19.807 44.608 1.00 9.79 192 SER A N 1
ATOM 1427 C CA . SER A 1 192 ? 6.206 19.950 45.896 1.00 13.13 192 SER A CA 1
ATOM 1428 C C . SER A 1 192 ? 5.112 20.489 46.884 1.00 17.07 192 SER A C 1
ATOM 1429 O O . SER A 1 192 ? 4.084 20.990 46.377 1.00 20.93 192 SER A O 1
ATOM 1432 N N . LEU A 1 193 ? 5.390 20.370 48.131 1.00 22.59 193 LEU A N 1
ATOM 1433 C CA . LEU A 1 193 ? 4.428 20.889 49.150 1.00 25.71 193 LEU A CA 1
ATOM 1434 C C . LEU A 1 193 ? 5.098 22.050 49.843 1.00 27.26 193 LEU A C 1
ATOM 1435 O O . LEU A 1 193 ? 6.314 22.137 50.050 1.00 29.35 193 LEU A O 1
ATOM 1440 N N . GLY A 1 194 ? 4.262 22.972 50.270 1.00 29.36 194 GLY A N 1
ATOM 1441 C CA . GLY A 1 194 ? 4.703 24.143 50.979 1.00 25.17 194 GLY A CA 1
ATOM 1442 C C . GLY A 1 194 ? 5.300 25.111 49.926 1.00 19.52 194 GLY A C 1
ATOM 1443 O O . GLY A 1 194 ? 5.144 24.943 48.741 1.00 25.34 194 GLY A O 1
ATOM 1444 N N . PRO A 1 195 ? 6.039 26.045 50.474 1.00 17.09 195 PRO A N 1
ATOM 1445 C CA . PRO A 1 195 ? 6.680 27.040 49.618 1.00 15.99 195 PRO A CA 1
ATOM 1446 C C . PRO A 1 195 ? 7.589 26.330 48.630 1.00 13.89 195 PRO A C 1
ATOM 1447 O O . PRO A 1 195 ? 8.270 25.369 48.974 1.00 13.34 195 PRO A O 1
ATOM 1451 N N . CYS A 1 196 ? 7.625 26.874 47.413 1.00 11.56 196 CYS A N 1
ATOM 1452 C CA . CYS A 1 196 ? 8.608 26.356 46.483 1.00 10.93 196 CYS A CA 1
ATOM 1453 C C . CYS A 1 196 ? 10.019 26.359 47.091 1.00 11.42 196 CYS A C 1
ATOM 1454 O O . CYS A 1 196 ? 10.539 27.327 47.614 1.00 13.68 196 CYS A O 1
ATOM 1457 N N . GLY A 1 197 ? 10.699 25.219 46.904 1.00 12.04 197 GLY A N 1
ATOM 1458 C CA . GLY A 1 197 ? 12.054 25.139 47.318 1.00 12.58 197 GLY A CA 1
ATOM 1459 C C . GLY A 1 197 ? 12.306 24.681 48.738 1.00 12.79 197 GLY A C 1
ATOM 1460 O O . GLY A 1 197 ? 13.447 24.428 49.070 1.00 12.81 197 GLY A O 1
ATOM 1461 N N . ARG A 1 198 ? 11.261 24.559 49.553 1.00 12.08 198 ARG A N 1
ATOM 1462 C CA . ARG A 1 198 ? 11.453 24.115 50.951 1.00 11.53 198 ARG A CA 1
ATOM 1463 C C . ARG A 1 198 ? 11.883 22.660 51.021 1.00 11.78 198 ARG A C 1
ATOM 1464 O O . ARG A 1 198 ? 12.800 22.336 51.766 1.00 15.72 198 ARG A O 1
ATOM 1472 N N . GLY A 1 199 ? 11.282 21.851 50.208 1.00 14.51 199 GLY A N 1
ATOM 1473 C CA . GLY A 1 199 ? 11.700 20.469 49.930 1.00 13.99 199 GLY A CA 1
ATOM 1474 C C . GLY A 1 199 ? 10.836 19.441 50.621 1.00 12.25 199 GLY A C 1
ATOM 1475 O O . GLY A 1 199 ? 10.244 19.675 51.690 1.00 16.55 199 GLY A O 1
ATOM 1476 N N . PRO A 1 200 ? 10.835 18.248 50.109 1.00 12.40 200 PRO A N 1
ATOM 1477 C CA . PRO A 1 200 ? 11.498 17.847 48.883 1.00 10.90 200 PRO A CA 1
ATOM 1478 C C . PRO A 1 200 ? 10.643 18.189 47.637 1.00 9.95 200 PRO A C 1
ATOM 1479 O O . PRO A 1 200 ? 9.470 18.431 47.739 1.00 11.32 200 PRO A O 1
ATOM 1483 N N . ASP A 1 201 ? 11.289 18.139 46.503 1.00 9.64 201 ASP A N 1
ATOM 1484 C CA . ASP A 1 201 ? 10.584 18.170 45.203 1.00 8.46 201 ASP A CA 1
ATOM 1485 C C . ASP A 1 201 ? 10.295 16.706 44.836 1.00 8.09 201 ASP A C 1
ATOM 1486 O O . ASP A 1 201 ? 11.154 15.845 45.004 1.00 9.60 201 ASP A O 1
ATOM 1491 N N . PHE A 1 202 ? 9.092 16.489 44.287 1.00 7.47 202 PHE A N 1
ATOM 1492 C CA . PHE A 1 202 ? 8.711 15.178 43.839 1.00 7.70 202 PHE A CA 1
ATOM 1493 C C . PHE A 1 202 ? 8.684 15.135 42.304 1.00 7.55 202 PHE A C 1
ATOM 1494 O O . PHE A 1 202 ? 7.937 15.887 41.675 1.00 8.00 202 PHE A O 1
ATOM 1502 N N . PHE A 1 203 ? 9.448 14.176 41.762 1.00 7.89 203 PHE A N 1
ATOM 1503 C CA . PHE A 1 203 ? 9.514 13.922 40.346 1.00 7.44 203 PHE A CA 1
ATOM 1504 C C . PHE A 1 203 ? 8.987 12.517 40.071 1.00 7.50 203 PHE A C 1
ATOM 1505 O O . PHE A 1 203 ? 9.251 11.587 40.828 1.00 9.23 203 PHE A O 1
ATOM 1513 N N . THR A 1 204 ? 8.238 12.349 39.013 1.00 7.89 204 THR A N 1
ATOM 1514 C CA . THR A 1 204 ? 7.831 10.991 38.596 1.00 7.81 204 THR A CA 1
ATOM 1515 C C . THR A 1 204 ? 9.055 10.185 38.298 1.00 7.39 204 THR A C 1
ATOM 1516 O O . THR A 1 204 ? 9.976 10.682 37.631 1.00 8.03 204 THR A O 1
ATOM 1520 N N . ARG A 1 205 ? 9.125 8.962 38.805 1.00 7.29 205 ARG A N 1
ATOM 1521 C CA . ARG A 1 205 ? 10.272 8.098 38.623 1.00 7.67 205 ARG A CA 1
ATOM 1522 C C . ARG A 1 205 ? 10.239 7.467 37.233 1.00 7.11 205 ARG A C 1
ATOM 1523 O O . ARG A 1 205 ? 9.603 6.454 37.009 1.00 8.58 205 ARG A O 1
ATOM 1531 N N . VAL A 1 206 ? 10.940 8.072 36.310 1.00 7.32 206 VAL A N 1
ATOM 1532 C CA . VAL A 1 206 ? 10.925 7.716 34.898 1.00 7.66 206 VAL A CA 1
ATOM 1533 C C . VAL A 1 206 ? 11.255 6.261 34.673 1.00 7.22 206 VAL A C 1
ATOM 1534 O O . VAL A 1 206 ? 10.647 5.588 33.820 1.00 7.98 206 VAL A O 1
ATOM 1538 N N . ALA A 1 207 ? 12.225 5.744 35.399 1.00 7.56 207 ALA A N 1
ATOM 1539 C CA . ALA A 1 207 ? 12.671 4.378 35.170 1.00 8.02 207 ALA A CA 1
ATOM 1540 C C . ALA A 1 207 ? 11.584 3.330 35.388 1.00 7.56 207 ALA A C 1
ATOM 1541 O O . ALA A 1 207 ? 11.681 2.222 34.865 1.00 8.62 207 ALA A O 1
ATOM 1543 N N . LEU A 1 208 ? 10.554 3.672 36.138 1.00 8.07 208 LEU A N 1
ATOM 1544 C CA . LEU A 1 208 ? 9.440 2.714 36.321 1.00 8.39 208 LEU A CA 1
ATOM 1545 C C . LEU A 1 208 ? 8.645 2.538 35.048 1.00 8.07 208 LEU A C 1
ATOM 1546 O O . LEU A 1 208 ? 7.873 1.586 34.941 1.00 10.11 208 LEU A O 1
ATOM 1551 N N . PHE A 1 209 ? 8.719 3.522 34.156 1.00 7.87 209 PHE A N 1
ATOM 1552 C CA . PHE A 1 209 ? 7.836 3.622 32.969 1.00 8.39 209 PHE A CA 1
ATOM 1553 C C . PHE A 1 209 ? 8.595 3.396 31.669 1.00 7.72 209 PHE A C 1
ATOM 1554 O O . PHE A 1 209 ? 8.019 3.603 30.602 1.00 8.02 209 PHE A O 1
ATOM 1562 N N . ARG A 1 210 ? 9.848 2.945 31.696 1.00 7.61 210 ARG A N 1
ATOM 1563 C CA . ARG A 1 210 ? 10.598 2.857 30.427 1.00 7.02 210 ARG A CA 1
ATOM 1564 C C . ARG A 1 210 ? 9.978 1.933 29.412 1.00 6.82 210 ARG A C 1
ATOM 1565 O O . ARG A 1 210 ? 9.900 2.265 28.235 1.00 7.74 210 ARG A O 1
ATOM 1573 N N . ASP A 1 211 ? 9.593 0.733 29.813 1.00 7.63 211 ASP A N 1
ATOM 1574 C CA . ASP A 1 211 ? 8.996 -0.194 28.855 1.00 7.81 211 ASP A CA 1
ATOM 1575 C C . ASP A 1 211 ? 7.710 0.414 28.280 1.00 8.00 211 ASP A C 1
ATOM 1576 O O . ASP A 1 211 ? 7.428 0.271 27.070 1.00 8.53 211 ASP A O 1
ATOM 1581 N N . TRP A 1 212 ? 6.906 1.059 29.129 1.00 7.97 212 TRP A N 1
ATOM 1582 C CA . TRP A 1 212 ? 5.675 1.692 28.595 1.00 7.86 212 TRP A CA 1
ATOM 1583 C C . TRP A 1 212 ? 5.983 2.809 27.636 1.00 7.34 212 TRP A C 1
ATOM 1584 O O . TRP A 1 212 ? 5.406 2.904 26.551 1.00 8.47 212 TRP A O 1
ATOM 1595 N N . ILE A 1 213 ? 6.971 3.644 27.964 1.00 7.51 213 ILE A N 1
ATOM 1596 C CA . ILE A 1 213 ? 7.432 4.711 27.074 1.00 7.88 213 ILE A CA 1
ATOM 1597 C C . ILE A 1 213 ? 7.853 4.139 25.725 1.00 7.94 213 ILE A C 1
ATOM 1598 O O . ILE A 1 213 ? 7.486 4.619 24.660 1.00 8.39 213 ILE A O 1
ATOM 1603 N N . ASP A 1 214 ? 8.657 3.047 25.780 1.00 8.08 214 ASP A N 1
ATOM 1604 C CA . ASP A 1 214 ? 9.121 2.438 24.521 1.00 8.51 214 ASP A CA 1
ATOM 1605 C C . ASP A 1 214 ? 7.942 1.973 23.683 1.00 8.76 214 ASP A C 1
ATOM 1606 O O . ASP A 1 214 ? 7.984 2.049 22.435 1.00 9.49 214 ASP A O 1
ATOM 1611 N N . GLY A 1 215 ? 6.892 1.478 24.307 1.00 8.54 215 GLY A N 1
ATOM 1612 C CA . GLY A 1 215 ? 5.715 1.059 23.539 1.00 9.39 215 GLY A CA 1
ATOM 1613 C C . GLY A 1 215 ? 5.129 2.254 22.758 1.00 9.19 215 GLY A C 1
ATOM 1614 O O . GLY A 1 215 ? 4.807 2.146 21.592 1.00 10.96 215 GLY A O 1
ATOM 1615 N N . VAL A 1 216 ? 5.014 3.384 23.478 1.00 8.75 216 VAL A N 1
ATOM 1616 C CA . VAL A 1 216 ? 4.500 4.576 22.780 1.00 7.99 216 VAL A CA 1
ATOM 1617 C C . VAL A 1 216 ? 5.372 5.009 21.652 1.00 9.03 216 VAL A C 1
ATOM 1618 O O . VAL A 1 216 ? 4.922 5.287 20.530 1.00 9.84 216 VAL A O 1
ATOM 1622 N N . LEU A 1 217 ? 6.675 5.081 21.886 1.00 9.14 217 LEU A N 1
ATOM 1623 C CA . LEU A 1 217 ? 7.651 5.566 20.931 1.00 9.56 217 LEU A CA 1
ATOM 1624 C C . LEU A 1 217 ? 7.707 4.734 19.643 1.00 9.75 217 LEU A C 1
ATOM 1625 O O . LEU A 1 217 ? 7.942 5.246 18.579 1.00 11.41 217 LEU A O 1
ATOM 1630 N N . ASN A 1 218 ? 7.514 3.425 19.838 1.00 10.53 218 ASN A N 1
ATOM 1631 C CA . ASN A 1 218 ? 7.621 2.466 18.732 1.00 12.23 218 ASN A CA 1
ATOM 1632 C C . ASN A 1 218 ? 6.266 2.272 18.048 1.00 13.07 218 ASN A C 1
ATOM 1633 O O . ASN A 1 218 ? 6.217 1.510 17.044 1.00 17.13 218 ASN A O 1
ATOM 1638 N N . ASN A 1 219 ? 5.219 2.849 18.551 1.00 12.85 219 ASN A N 1
ATOM 1639 C CA . ASN A 1 219 ? 3.847 2.741 17.957 1.00 12.80 219 ASN A CA 1
ATOM 1640 C C . ASN A 1 219 ? 3.220 4.087 17.794 1.00 12.38 219 ASN A C 1
AT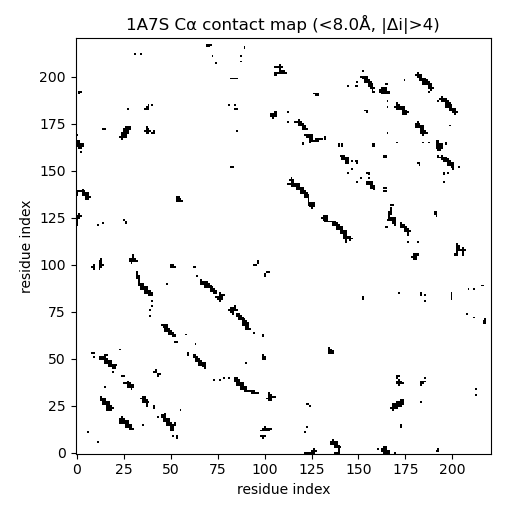OM 1641 O O . ASN A 1 219 ? 2.144 4.359 18.374 1.00 15.19 219 ASN A O 1
ATOM 1646 N N . PRO A 1 220 ? 3.871 4.960 17.047 1.00 13.02 220 PRO A N 1
ATOM 1647 C CA . PRO A 1 220 ? 3.333 6.311 16.859 1.00 14.38 220 PRO A CA 1
ATOM 1648 C C . PRO A 1 220 ? 1.979 6.330 16.221 1.00 13.61 220 PRO A C 1
ATOM 1649 O O . PRO A 1 220 ? 1.617 5.465 15.441 1.00 16.44 220 PRO A O 1
ATOM 1653 N N . GLY A 1 221 ? 1.176 7.339 16.589 1.00 15.44 221 GLY A N 1
ATOM 1654 C CA . GLY A 1 221 ? -0.171 7.485 16.037 1.00 14.76 221 GLY A CA 1
ATOM 1655 C C . GLY A 1 221 ? -1.159 7.806 17.148 1.00 14.17 221 GLY A C 1
ATOM 1656 O O . GLY A 1 221 ? -0.829 7.642 18.358 1.00 16.37 221 GLY A O 1
ATOM 1657 N N . PRO A 1 222 ? -2.328 8.256 16.824 1.00 13.80 222 PRO A N 1
ATOM 1658 C CA . PRO A 1 222 ? -3.280 8.761 17.814 1.00 13.51 222 PRO A CA 1
ATOM 1659 C C . PRO A 1 222 ? -4.048 7.713 18.569 1.00 13.85 222 PRO A C 1
ATOM 1660 O O . PRO A 1 222 ? -4.797 8.042 19.512 1.00 14.22 222 PRO A O 1
ATOM 1664 N N . GLY A 1 223 ? -3.855 6.441 18.236 1.00 13.05 223 GLY A N 1
ATOM 1665 C CA . GLY A 1 223 ? -4.516 5.366 18.943 1.00 11.56 223 GLY A CA 1
ATOM 1666 C C . GLY A 1 223 ? -5.903 5.075 18.461 1.00 10.64 223 GLY A C 1
ATOM 1667 O O . GLY A 1 223 ? -6.373 5.624 17.443 1.00 12.18 223 GLY A O 1
ATOM 1668 N N . PRO A 1 224 ? -6.620 4.187 19.132 1.00 10.98 224 PRO A N 1
ATOM 1669 C CA . PRO A 1 224 ? -7.936 3.780 18.657 1.00 9.79 224 PRO A CA 1
ATOM 1670 C C . PRO A 1 224 ? -8.877 4.954 18.475 1.00 10.19 224 PRO A C 1
ATOM 1671 O O . PRO A 1 224 ? -8.890 5.899 19.247 1.00 11.52 224 PRO A O 1
ATOM 1675 N N . ALA A 1 225 ? -9.661 4.893 17.358 1.00 11.37 225 ALA A N 1
ATOM 1676 C CA . ALA A 1 225 ? -10.521 5.977 16.965 1.00 12.53 225 ALA A CA 1
ATOM 1677 C C . ALA A 1 225 ? -12.004 5.669 17.232 1.00 11.43 225 ALA A C 1
ATOM 1678 O O . ALA A 1 225 ? -12.357 4.500 17.169 1.00 12.78 225 ALA A O 1
#

Sequence (221 aa):
IVGGRKARPRQFPFLASIQNQGRHFCGGALIHARFVMTAASCFPGVSTVVLGAYDLRRRERQSRQTFSISSMSENGYDPQQNLNDLMLLQLDREANLTSSVTILPLPLQNATVEAGTRCQVAGWGSQRSGGRLSRFPRFVNVTVTPEDQCRPNNVCTGVLTRRGGICNGDGGTPLVCEGLAHGVASFSLGPCGRGPDFFTRVALFRDWIDGVLNNPGPGPA

Radius of gyration: 15.81 Å; Cα contacts (8 Å, |Δi|>4): 633; chains: 1; bounding box: 35×37×41 Å

Secondary structure (DSSP, 8-state):
-BS-EEPPTTSSTTEEEEEETTEEEEEEEEEETTEEEE-GGG---SEEEEES-SSTTS--TTT-EEEEEEEEE-SS-BTTTTBS--EEEEESSPPPPBTTB-PPP-PPTT----TT-EEEEEES--SSTTPPPPSS-EEEEEEEPPGGGS-TTEEEEE-SSSS-B--TT-TTPEEEETTEEEEEEEEE-SSTTSS-EEEEEGGGGHHHHHHHHHS-S----

Nearest PDB structures (foldseek):
  1a7s-assembly1_A  TM=1.005E+00  e=5.536E-47  Homo sapiens
  1fy3-assembly1_A  TM=1.004E+00  e=3.017E-43  Homo sapiens
  1ae5-assembly1_A  TM=9.999E-01  e=4.182E-43  Homo sapiens
  1fy1-assembly1_A  TM=9.985E-01  e=3.160E-39  Homo sapiens
  5nb6-assembly1_A  TM=9.372E-01  e=1.787E-20  Homo sapiens

Foldseek 3Di:
DAPWAFDDQLPQQQKKFKAAVLHGFEMWGAAFQFKTKFFPVSDDDHIKIKGQDFFSVDPPPVRIDIFDFQAKDFDPQDVVVLFRGMMMTGTPDGHDDDSRHDHQYADAAPDDDDFFFKWKWKFQQDNKEPDDTHRGITMDIWTFHHCVQDDVQWTKTADPDQFDDDYGSHGTTFIATPRHRQFGFGDADDMHRNDITTTGGRNNCVVVVVVPVVDDDHDDD

CATH classification: 2.40.10.10 (+1 more: 2.40.10.10)

InterPro domains:
  IPR001254 Serine proteases, trypsin domain [PF00089] (27-239)
  IPR001254 Serine proteases, trypsin domain [PS50240] (27-244)
  IPR001254 Serine proteases, trypsin domain [SM00020] (26-239)
  IPR001254 Serine proteases, trypsin domain [cd00190] (27-240)
  IPR001314 Peptidase S1A, chymotrypsin family [PR00722] (53-68)
  IPR001314 Peptidase S1A, chymotrypsin family [PR00722] (111-125)
  IPR001314 Peptidase S1A, chymotrypsin family [PR00722] (194-206)
  IPR009003 Peptidase S1, PA clan [SSF50494] (17-245)